Protein AF-A0A6I5VF10-F1 (afdb_monomer_lite)

Structure (mmCIF, N/CA/C/O backbone):
data_AF-A0A6I5VF10-F1
#
_entry.id   AF-A0A6I5VF10-F1
#
loop_
_atom_site.group_PDB
_atom_site.id
_atom_site.type_symbol
_atom_site.label_atom_id
_atom_site.label_alt_id
_atom_site.label_comp_id
_atom_site.label_asym_id
_atom_site.label_entity_id
_atom_site.label_seq_id
_atom_site.pdbx_PDB_ins_code
_atom_site.Cartn_x
_atom_site.Cartn_y
_atom_site.Cartn_z
_atom_site.occupancy
_atom_site.B_iso_or_equiv
_atom_site.auth_seq_id
_atom_site.auth_comp_id
_atom_site.auth_asym_id
_atom_site.auth_atom_id
_atom_site.pdbx_PDB_model_num
ATOM 1 N N . MET A 1 1 ? -80.446 11.442 -13.181 1.00 41.34 1 MET A N 1
ATOM 2 C CA . MET A 1 1 ? -80.114 10.576 -12.032 1.00 41.34 1 MET A CA 1
ATOM 3 C C . MET A 1 1 ? -78.837 9.845 -12.420 1.00 41.34 1 MET A C 1
ATOM 5 O O . MET A 1 1 ? -78.830 9.334 -13.531 1.00 41.34 1 MET A O 1
ATOM 9 N N . THR A 1 2 ? -77.809 9.935 -11.559 1.00 39.22 2 THR A N 1
ATOM 10 C CA . THR A 1 2 ? -76.379 9.524 -11.685 1.00 39.22 2 THR A CA 1
ATOM 11 C C . THR A 1 2 ? -75.561 10.260 -12.766 1.00 39.22 2 THR A C 1
ATOM 13 O O . THR A 1 2 ? -75.943 10.225 -13.929 1.00 39.22 2 THR A O 1
ATOM 16 N N . ASP A 1 3 ? -74.599 11.137 -12.426 1.00 37.75 3 ASP A N 1
ATOM 17 C CA . ASP A 1 3 ? -73.282 10.916 -11.753 1.00 37.75 3 ASP A CA 1
ATOM 18 C C . ASP A 1 3 ? -72.294 10.258 -12.750 1.00 37.75 3 ASP A C 1
ATOM 20 O O . ASP A 1 3 ? -72.686 9.328 -13.442 1.00 37.75 3 ASP A O 1
ATOM 24 N N . THR A 1 4 ? -71.090 10.769 -13.040 1.00 42.66 4 THR A N 1
ATOM 25 C CA . THR A 1 4 ? -69.955 10.951 -12.120 1.00 42.66 4 THR A CA 1
ATOM 26 C C . THR A 1 4 ? -68.884 11.864 -12.744 1.00 42.66 4 THR A C 1
ATOM 28 O O . THR A 1 4 ? -68.526 11.713 -13.913 1.00 42.66 4 THR A O 1
ATOM 31 N N . ALA A 1 5 ? -68.348 12.788 -11.942 1.00 46.50 5 ALA A N 1
ATOM 32 C CA . ALA A 1 5 ? -67.070 13.462 -12.165 1.00 46.50 5 ALA A CA 1
ATOM 33 C C . ALA A 1 5 ? -65.974 12.691 -11.409 1.00 46.50 5 ALA A C 1
ATOM 35 O O . ALA A 1 5 ? -66.115 12.465 -10.210 1.00 46.50 5 ALA A O 1
ATOM 36 N N . ASP A 1 6 ? -64.900 12.294 -12.095 1.00 44.03 6 ASP A N 1
ATOM 37 C CA . ASP A 1 6 ? -63.750 11.610 -11.493 1.00 44.03 6 ASP A CA 1
ATOM 38 C C . ASP A 1 6 ? -62.620 12.618 -11.247 1.00 44.03 6 ASP A C 1
ATOM 40 O O . ASP A 1 6 ? -61.928 13.070 -12.164 1.00 44.03 6 ASP A O 1
ATOM 44 N N . GLY A 1 7 ? -62.507 13.033 -9.987 1.00 37.69 7 GLY A N 1
ATOM 45 C CA . GLY A 1 7 ? -61.443 13.867 -9.459 1.00 37.69 7 GLY A CA 1
ATOM 46 C C . GLY A 1 7 ? -60.650 13.093 -8.412 1.00 37.69 7 GLY A C 1
ATOM 47 O O . GLY A 1 7 ? -61.192 12.717 -7.383 1.00 37.69 7 GLY A O 1
ATOM 48 N N . ALA A 1 8 ? -59.356 12.932 -8.693 1.00 44.50 8 ALA A N 1
ATOM 49 C CA . ALA A 1 8 ? -58.224 12.802 -7.775 1.00 44.50 8 ALA A CA 1
ATOM 50 C C . ALA A 1 8 ? -58.361 11.904 -6.527 1.00 44.50 8 ALA A C 1
ATOM 52 O O . ALA A 1 8 ? -59.006 12.272 -5.554 1.00 44.50 8 ALA A O 1
ATOM 53 N N . THR A 1 9 ? -57.519 10.864 -6.449 1.00 42.00 9 THR A N 1
ATOM 54 C CA . THR A 1 9 ? -56.594 10.633 -5.315 1.00 42.00 9 THR A CA 1
ATOM 55 C C . THR A 1 9 ? -55.525 9.616 -5.733 1.00 42.00 9 THR A C 1
ATOM 57 O O . THR A 1 9 ? -55.799 8.432 -5.907 1.00 42.00 9 THR A O 1
ATOM 60 N N . ARG A 1 10 ? -54.277 10.072 -5.898 1.00 43.06 10 ARG A N 1
ATOM 61 C CA . ARG A 1 10 ? -53.102 9.194 -6.019 1.00 43.06 10 ARG A CA 1
ATOM 62 C C . ARG A 1 10 ? -52.710 8.741 -4.606 1.00 43.06 10 ARG A C 1
ATOM 64 O O . ARG A 1 10 ? -52.588 9.607 -3.740 1.00 43.06 10 ARG A O 1
ATOM 71 N N . PRO A 1 11 ? -52.498 7.439 -4.347 1.00 45.16 11 PRO A N 1
ATOM 72 C CA . PRO A 1 11 ? -52.143 6.972 -3.014 1.00 45.16 11 PRO A CA 1
ATOM 73 C C . PRO A 1 11 ? -50.781 7.525 -2.581 1.00 45.16 11 PRO A C 1
ATOM 75 O O . PRO A 1 11 ? -49.848 7.651 -3.381 1.00 45.16 11 PRO A O 1
ATOM 78 N N . ALA A 1 12 ? -50.715 7.876 -1.298 1.00 51.38 12 ALA A N 1
ATOM 79 C CA . ALA A 1 12 ? -49.553 8.419 -0.617 1.00 51.38 12 ALA A CA 1
ATOM 80 C C . ALA A 1 12 ? -48.329 7.499 -0.756 1.00 51.38 12 ALA A C 1
ATOM 82 O O . ALA A 1 12 ? -48.411 6.285 -0.572 1.00 51.38 12 ALA A O 1
ATOM 83 N N . ARG A 1 13 ? -47.178 8.104 -1.064 1.00 49.59 13 ARG A N 1
ATOM 84 C CA . ARG A 1 13 ? -45.862 7.458 -1.009 1.00 49.59 13 ARG A CA 1
ATOM 85 C C . ARG A 1 13 ? -45.522 7.186 0.467 1.00 49.59 13 ARG A C 1
ATOM 87 O O . ARG A 1 13 ? -45.633 8.127 1.254 1.00 49.59 13 ARG A O 1
ATOM 94 N N . PRO A 1 14 ? -45.115 5.965 0.859 1.00 45.34 14 PRO A N 1
ATOM 95 C CA . PRO A 1 14 ? -44.674 5.722 2.221 1.00 45.34 14 PRO A CA 1
ATOM 96 C C . PRO A 1 14 ? -43.385 6.487 2.535 1.00 45.34 14 PRO A C 1
ATOM 98 O O . PRO A 1 14 ? -42.555 6.737 1.660 1.00 45.34 14 PRO A O 1
ATOM 101 N N . ALA A 1 15 ? -43.322 6.861 3.808 1.00 49.25 15 ALA A N 1
ATOM 102 C CA . ALA A 1 15 ? -42.344 7.656 4.526 1.00 49.25 15 ALA A CA 1
ATOM 103 C C . ALA A 1 15 ? -40.865 7.432 4.167 1.00 49.25 15 ALA A C 1
ATOM 105 O O . ALA A 1 15 ? -40.389 6.306 4.051 1.00 49.25 15 ALA A O 1
ATOM 106 N N . ASP A 1 16 ? -40.174 8.568 4.066 1.00 50.97 16 ASP A N 1
ATOM 107 C CA . ASP A 1 16 ? -38.881 8.873 4.686 1.00 50.97 16 ASP A CA 1
ATOM 108 C C . ASP A 1 16 ? -38.202 7.709 5.434 1.00 50.97 16 ASP A C 1
ATOM 110 O O . ASP A 1 16 ? -38.512 7.409 6.588 1.00 50.97 16 ASP A O 1
ATOM 114 N N . THR A 1 17 ? -37.247 7.062 4.770 1.00 46.91 17 THR A N 1
ATOM 115 C CA . THR A 1 17 ? -36.198 6.293 5.438 1.00 46.91 17 THR A CA 1
ATOM 116 C C . THR A 1 17 ? -34.996 7.215 5.590 1.00 46.91 17 THR A C 1
ATOM 118 O O . THR A 1 17 ? -34.208 7.364 4.651 1.00 46.91 17 THR A O 1
ATOM 121 N N . GLY A 1 18 ? -34.868 7.849 6.757 1.00 46.16 18 GLY A N 1
ATOM 122 C CA . GLY A 1 18 ? -33.642 8.547 7.138 1.00 46.16 18 GLY A CA 1
ATOM 123 C C . GLY A 1 18 ? -32.418 7.617 7.061 1.00 46.16 18 GLY A C 1
ATOM 124 O O . GLY A 1 18 ? -32.577 6.392 7.000 1.00 46.16 18 GLY A O 1
ATOM 125 N N . PRO A 1 19 ? -31.190 8.165 7.044 1.00 49.66 19 PRO A N 1
ATOM 126 C CA . PRO A 1 19 ? -29.985 7.356 6.951 1.00 49.66 19 PRO A CA 1
ATOM 127 C C . PRO A 1 19 ? -29.927 6.417 8.155 1.00 49.66 19 PRO A C 1
ATOM 129 O O . PRO A 1 19 ? -29.938 6.861 9.301 1.00 49.66 19 PRO A O 1
ATOM 132 N N . VAL A 1 20 ? -29.890 5.114 7.889 1.00 50.28 20 VAL A N 1
ATOM 133 C CA . VAL A 1 20 ? -29.493 4.125 8.888 1.00 50.28 20 VAL A CA 1
ATOM 134 C C . VAL A 1 20 ? -28.062 4.491 9.260 1.00 50.28 20 VAL A C 1
ATOM 136 O O . VAL A 1 20 ? -27.216 4.553 8.370 1.00 50.28 20 VAL A O 1
ATOM 139 N N . ASP A 1 21 ? -27.827 4.814 10.529 1.00 54.22 21 ASP A N 1
ATOM 140 C CA . ASP A 1 21 ? -26.527 5.239 11.049 1.00 54.22 21 ASP A CA 1
ATOM 141 C C . ASP A 1 21 ? -25.553 4.055 10.922 1.00 54.22 21 ASP A C 1
ATOM 143 O O . ASP A 1 21 ? -25.443 3.194 11.797 1.00 54.22 21 ASP A O 1
ATOM 147 N N . ALA A 1 22 ? -24.952 3.912 9.740 1.00 65.81 22 ALA A N 1
ATOM 148 C CA . ALA A 1 22 ? -23.914 2.934 9.492 1.00 65.81 22 ALA A CA 1
ATOM 149 C C . ALA A 1 22 ? -22.747 3.335 10.395 1.00 65.81 22 ALA A C 1
ATOM 151 O O . ALA A 1 22 ? -22.264 4.463 10.308 1.00 65.81 22 ALA A O 1
ATOM 152 N N . GLY A 1 23 ? -22.358 2.440 11.306 1.00 80.81 23 GLY A N 1
ATOM 153 C CA . GLY A 1 23 ? -21.258 2.681 12.236 1.00 80.81 23 GLY A CA 1
ATOM 154 C C . GLY A 1 23 ? -19.961 3.108 11.528 1.00 80.81 23 GLY A C 1
ATOM 155 O O . GLY A 1 23 ? -19.870 3.054 10.300 1.00 80.81 23 GLY A O 1
ATOM 156 N N . PRO A 1 24 ? -18.942 3.539 12.289 1.00 91.00 24 PRO A N 1
ATOM 157 C CA . PRO A 1 24 ? -17.711 4.048 11.698 1.00 91.00 24 PRO A CA 1
ATOM 158 C C . PRO A 1 24 ? -17.042 3.009 10.788 1.00 91.00 24 PRO A C 1
ATOM 160 O O . PRO A 1 24 ? -17.017 1.825 11.117 1.00 91.00 24 PRO A O 1
ATOM 163 N N . ILE A 1 25 ? -16.449 3.472 9.686 1.00 95.06 25 ILE A N 1
ATOM 164 C CA . ILE A 1 25 ? -15.607 2.682 8.786 1.00 95.06 25 ILE A CA 1
ATOM 165 C C . ILE A 1 25 ? -14.319 2.321 9.526 1.00 95.06 25 ILE A C 1
ATOM 167 O O . ILE A 1 25 ? -13.534 3.197 9.909 1.00 95.06 25 ILE A O 1
ATOM 171 N N . ILE A 1 26 ? -14.082 1.026 9.703 1.00 96.31 26 ILE A N 1
ATOM 172 C CA . ILE A 1 26 ? -12.927 0.500 10.426 1.00 96.31 26 ILE A CA 1
ATOM 173 C C . ILE A 1 26 ? -11.799 0.212 9.435 1.00 96.31 26 ILE A C 1
ATOM 175 O O . ILE A 1 26 ? -11.879 -0.697 8.602 1.00 96.31 26 ILE A O 1
ATOM 179 N N . VAL A 1 27 ? -10.720 0.981 9.560 1.00 97.25 27 VAL A N 1
ATOM 180 C CA . VAL A 1 27 ? -9.483 0.832 8.794 1.00 97.25 27 VAL A CA 1
ATOM 181 C C . VAL A 1 27 ? -8.426 0.190 9.685 1.00 97.25 27 VAL A C 1
ATOM 183 O O . VAL A 1 27 ? -7.916 0.803 10.619 1.00 97.25 27 VAL A O 1
ATOM 186 N N . VAL A 1 28 ? -8.064 -1.050 9.388 1.00 97.19 28 VAL A N 1
ATOM 187 C CA . VAL A 1 28 ? -7.001 -1.767 10.091 1.00 97.19 28 VAL A CA 1
ATOM 188 C C . VAL A 1 28 ? -5.671 -1.564 9.375 1.00 97.19 28 VAL A C 1
ATOM 190 O O . VAL A 1 28 ? -5.585 -1.679 8.155 1.00 97.19 28 VAL A O 1
ATOM 193 N N . THR A 1 29 ? -4.604 -1.299 10.120 1.00 95.19 29 THR A N 1
ATOM 194 C CA . THR A 1 29 ? -3.247 -1.178 9.585 1.00 95.19 29 THR A CA 1
ATOM 195 C C . THR A 1 29 ? -2.441 -2.415 9.959 1.00 95.19 29 THR A C 1
ATOM 197 O O . THR A 1 29 ? -2.075 -2.603 11.119 1.00 95.19 29 THR A O 1
ATOM 200 N N . ALA A 1 30 ? -2.125 -3.249 8.966 1.00 92.19 30 ALA A N 1
ATOM 201 C CA . ALA A 1 30 ? -1.095 -4.288 9.074 1.00 92.19 30 ALA A CA 1
ATOM 202 C C . ALA A 1 30 ? 0.324 -3.719 8.870 1.00 92.19 30 ALA A C 1
ATOM 204 O O . ALA A 1 30 ? 1.320 -4.436 8.937 1.00 92.19 30 ALA A O 1
ATOM 205 N N . ILE A 1 31 ? 0.404 -2.414 8.615 1.00 87.81 31 ILE A N 1
ATOM 206 C CA . ILE A 1 31 ? 1.616 -1.608 8.614 1.00 87.81 31 ILE A CA 1
ATOM 207 C C . ILE A 1 31 ? 1.811 -1.056 10.027 1.00 87.81 31 ILE A C 1
ATOM 209 O O . ILE A 1 31 ? 0.850 -0.590 10.642 1.00 87.81 31 ILE A O 1
ATOM 213 N N . ALA A 1 32 ? 3.043 -1.088 10.534 1.00 84.44 32 ALA A N 1
ATOM 214 C CA . ALA A 1 32 ? 3.377 -0.635 11.882 1.00 84.44 32 ALA A CA 1
ATOM 215 C C . ALA A 1 32 ? 3.374 0.903 11.990 1.00 84.44 32 ALA A C 1
ATOM 217 O O . ALA A 1 32 ? 4.420 1.534 12.128 1.00 84.44 32 ALA A O 1
ATOM 218 N N . LEU A 1 33 ? 2.193 1.516 11.916 1.00 89.19 33 LEU A N 1
ATOM 219 C CA . LEU A 1 33 ? 2.023 2.949 12.127 1.00 89.19 33 LEU A CA 1
ATOM 220 C C . LEU A 1 33 ? 2.022 3.283 13.622 1.00 89.19 33 LEU A C 1
ATOM 222 O O . LEU A 1 33 ? 1.334 2.654 14.433 1.00 89.19 33 LEU A O 1
ATOM 226 N N . SER A 1 34 ? 2.768 4.327 13.988 1.00 89.69 34 SER A N 1
ATOM 227 C CA . SER A 1 34 ? 2.742 4.858 15.351 1.00 89.69 34 SER A CA 1
ATOM 228 C C . SER A 1 34 ? 1.323 5.322 15.733 1.00 89.69 34 SER A C 1
ATOM 230 O O . SER A 1 34 ? 0.522 5.651 14.852 1.00 89.69 34 SER A O 1
ATOM 232 N N . PRO A 1 35 ? 0.971 5.381 17.032 1.00 90.81 35 PRO A N 1
ATOM 233 C CA . PRO A 1 35 ? -0.337 5.888 17.458 1.00 90.81 35 PRO A CA 1
ATOM 234 C C . PRO A 1 35 ? -0.639 7.293 16.918 1.00 90.81 35 PRO A C 1
ATOM 236 O O . PRO A 1 35 ? -1.759 7.566 16.498 1.00 90.81 35 PRO A O 1
ATOM 239 N N . LEU A 1 36 ? 0.381 8.155 16.862 1.00 92.06 36 LEU A N 1
ATOM 240 C CA . LEU A 1 36 ? 0.271 9.498 16.299 1.00 92.06 36 LEU A CA 1
ATOM 241 C C . LEU A 1 36 ? -0.021 9.451 14.792 1.00 92.06 36 LEU A C 1
ATOM 243 O O . LEU A 1 36 ? -0.939 10.124 14.335 1.00 92.06 36 LEU A O 1
ATOM 247 N N . ALA A 1 37 ? 0.700 8.619 14.034 1.00 92.56 37 ALA A N 1
ATOM 248 C CA . ALA A 1 37 ? 0.476 8.452 12.598 1.00 92.56 37 ALA A CA 1
ATOM 249 C C . ALA A 1 37 ? -0.931 7.916 12.287 1.00 92.56 37 ALA A C 1
ATOM 251 O O . ALA A 1 37 ? -1.578 8.384 11.354 1.00 92.56 37 ALA A O 1
ATOM 252 N N . ARG A 1 38 ? -1.436 6.972 13.096 1.00 93.94 38 ARG A N 1
ATOM 253 C CA . ARG A 1 38 ? -2.813 6.464 12.980 1.00 93.94 38 ARG A CA 1
ATOM 254 C C . ARG A 1 38 ? -3.852 7.548 13.257 1.00 93.94 38 ARG A C 1
ATOM 256 O O . ARG A 1 38 ? -4.819 7.638 12.510 1.00 93.94 38 ARG A O 1
ATOM 263 N N . GLY A 1 39 ? -3.636 8.378 14.281 1.00 94.06 39 GLY A N 1
ATOM 264 C CA . GLY A 1 39 ? -4.501 9.524 14.581 1.00 94.06 39 GLY A CA 1
ATOM 265 C C . GLY A 1 39 ? -4.558 10.515 13.420 1.00 94.06 39 GLY A C 1
ATOM 266 O O . GLY A 1 39 ? -5.637 10.827 12.930 1.00 94.06 39 GLY A O 1
ATOM 267 N N . VAL A 1 40 ? -3.395 10.908 12.891 1.00 94.94 40 VAL A N 1
ATOM 268 C CA . VAL A 1 40 ? -3.320 11.789 11.716 1.00 94.94 40 VAL A CA 1
ATOM 269 C C . VAL A 1 40 ? -3.995 11.154 10.501 1.00 94.94 40 VAL A C 1
ATOM 271 O O . VAL A 1 40 ? -4.727 11.836 9.790 1.00 94.94 40 VAL A O 1
ATOM 274 N N . LEU A 1 41 ? -3.793 9.858 10.251 1.00 94.62 41 LEU A N 1
ATOM 275 C CA . LEU A 1 41 ? -4.455 9.167 9.146 1.00 94.62 41 LEU A CA 1
ATOM 276 C C . LEU A 1 41 ? -5.982 9.173 9.310 1.00 94.62 41 LEU A C 1
ATOM 278 O O . LEU A 1 41 ? -6.683 9.471 8.346 1.00 94.62 41 LEU A O 1
ATOM 282 N N . ALA A 1 42 ? -6.497 8.902 10.511 1.00 94.94 42 ALA A N 1
ATOM 283 C CA . ALA A 1 42 ? -7.930 8.962 10.797 1.00 94.94 42 ALA A CA 1
ATOM 284 C C . ALA A 1 42 ? -8.496 10.369 10.541 1.00 94.94 42 ALA A C 1
ATOM 286 O O . ALA A 1 42 ? -9.494 10.509 9.835 1.00 94.94 42 ALA A O 1
ATOM 287 N N . ASP A 1 43 ? -7.807 11.411 11.013 1.00 95.94 43 ASP A N 1
ATOM 288 C CA . ASP A 1 43 ? -8.201 12.806 10.791 1.00 95.94 43 ASP A CA 1
ATOM 289 C C . ASP A 1 43 ? -8.234 13.163 9.297 1.00 95.94 43 ASP A C 1
ATOM 291 O O . ASP A 1 43 ? -9.119 13.886 8.838 1.00 95.94 43 ASP A O 1
ATOM 295 N N . ARG A 1 44 ? -7.280 12.643 8.513 1.00 95.88 44 ARG A N 1
ATOM 296 C CA . ARG A 1 44 ? -7.200 12.869 7.060 1.00 95.88 44 ARG A CA 1
ATOM 297 C C . ARG A 1 44 ? -8.255 12.101 6.271 1.00 95.88 44 ARG A C 1
ATOM 299 O O . ARG A 1 44 ? -8.706 12.611 5.249 1.00 95.88 44 ARG A O 1
ATOM 306 N N . LEU A 1 45 ? -8.644 10.911 6.725 1.00 95.44 45 LEU A N 1
ATOM 307 C CA . LEU A 1 45 ? -9.758 10.148 6.150 1.00 95.44 45 LEU A CA 1
ATOM 308 C C . LEU A 1 45 ? -11.110 10.819 6.431 1.00 95.44 45 LEU A C 1
ATOM 310 O O . LEU A 1 45 ? -12.056 10.661 5.660 1.00 95.44 45 LEU A O 1
ATOM 314 N N . GLY A 1 46 ? -11.179 11.619 7.494 1.00 94.06 46 GLY A N 1
ATOM 315 C CA . GLY A 1 46 ? -12.337 12.424 7.842 1.00 94.06 46 GLY A CA 1
ATOM 316 C C . GLY A 1 46 ? -13.308 11.712 8.787 1.00 94.06 46 GLY A C 1
ATOM 317 O O . GLY A 1 46 ? -13.100 10.557 9.173 1.00 94.06 46 GLY A O 1
ATOM 318 N N . PRO A 1 47 ? -14.385 12.409 9.188 1.00 92.00 47 PRO A N 1
ATOM 319 C CA . PRO A 1 47 ? -15.324 11.908 10.183 1.00 92.00 47 PRO A CA 1
ATOM 320 C C . PRO A 1 47 ? -15.942 10.574 9.753 1.00 92.00 47 PRO A C 1
ATOM 322 O O . PRO A 1 47 ? -16.195 10.340 8.573 1.00 92.00 47 PRO A O 1
ATOM 325 N N . GLY A 1 48 ? -16.186 9.704 10.733 1.00 91.50 48 GLY A N 1
ATOM 326 C CA . GLY A 1 48 ? -16.723 8.364 10.496 1.00 91.50 48 GLY A CA 1
ATOM 327 C C . GLY A 1 48 ? -15.669 7.302 10.180 1.00 91.50 48 GLY A C 1
ATOM 328 O O . GLY A 1 48 ? -16.058 6.172 9.925 1.00 91.50 48 GLY A O 1
ATOM 329 N N . HIS A 1 49 ? -14.369 7.612 10.231 1.00 95.00 49 HIS A N 1
ATOM 330 C CA . HIS A 1 49 ? -13.298 6.617 10.116 1.00 95.00 49 HIS A CA 1
ATOM 331 C C . HIS A 1 49 ? -12.614 6.369 11.457 1.00 95.00 49 HIS A C 1
ATOM 333 O O . HIS A 1 49 ? -12.363 7.293 12.230 1.00 95.00 49 HIS A O 1
ATOM 339 N N . VAL A 1 50 ? -12.259 5.112 11.707 1.00 94.88 50 VAL A N 1
ATOM 340 C CA . VAL A 1 50 ? -11.425 4.708 12.841 1.00 94.88 50 VAL A CA 1
ATOM 341 C C . VAL A 1 50 ? -10.247 3.909 12.304 1.00 94.88 50 VAL A C 1
ATOM 343 O O . VAL A 1 50 ? -10.437 2.952 11.557 1.00 94.88 50 VAL A O 1
ATOM 346 N N . VAL A 1 51 ? -9.029 4.297 12.689 1.00 95.69 51 VAL A N 1
ATOM 347 C CA . VAL A 1 51 ? -7.795 3.618 12.276 1.00 95.69 51 VAL A CA 1
ATOM 348 C C . VAL A 1 51 ? -7.228 2.818 13.447 1.00 95.69 51 VAL A C 1
ATOM 350 O O . VAL A 1 51 ? -6.875 3.383 14.483 1.00 95.69 51 VAL A O 1
ATOM 353 N N . VAL A 1 52 ? -7.109 1.501 13.283 1.00 94.75 52 VAL A N 1
ATOM 354 C CA . VAL A 1 52 ? -6.701 0.559 14.339 1.00 94.75 52 VAL A CA 1
ATOM 355 C C . VAL A 1 52 ? -5.491 -0.252 13.881 1.00 94.75 52 VAL A C 1
ATOM 357 O O . VAL A 1 52 ? -5.373 -0.598 12.712 1.00 94.75 52 VAL A O 1
ATOM 360 N N . ASP A 1 53 ? -4.572 -0.555 14.795 1.00 93.44 53 ASP A N 1
ATOM 361 C CA . ASP A 1 53 ? -3.468 -1.474 14.503 1.00 93.44 53 ASP A CA 1
ATOM 362 C C . ASP A 1 53 ? -4.005 -2.904 14.439 1.00 93.44 53 ASP A C 1
ATOM 364 O O . ASP A 1 53 ? -4.871 -3.273 15.228 1.00 93.44 53 ASP A O 1
ATOM 368 N N . ILE A 1 54 ? -3.485 -3.728 13.533 1.00 93.56 54 ILE A N 1
ATOM 369 C CA . ILE A 1 54 ? -3.930 -5.120 13.388 1.00 93.56 54 ILE A CA 1
ATOM 370 C C . ILE A 1 54 ? -3.832 -5.942 14.682 1.00 93.56 54 ILE A C 1
ATOM 372 O O . ILE A 1 54 ? -4.618 -6.862 14.875 1.00 93.56 54 ILE A O 1
ATOM 376 N N . ARG A 1 55 ? -2.902 -5.611 15.585 1.00 90.62 55 ARG A N 1
ATOM 377 C CA . ARG A 1 55 ? -2.734 -6.290 16.882 1.00 90.62 55 ARG A CA 1
ATOM 378 C C . ARG A 1 55 ? -3.859 -5.980 17.866 1.00 90.62 55 ARG A C 1
ATOM 380 O O . ARG A 1 55 ? -4.112 -6.781 18.758 1.00 90.62 55 ARG A O 1
ATOM 387 N N . ASP A 1 56 ? -4.507 -4.836 17.681 1.00 89.62 56 ASP A N 1
ATOM 388 C CA . ASP A 1 56 ? -5.620 -4.361 18.502 1.00 89.62 56 ASP A CA 1
ATOM 389 C C . ASP A 1 56 ? -6.974 -4.588 17.802 1.00 89.62 56 ASP A C 1
ATOM 391 O O . ASP A 1 56 ? -8.032 -4.325 18.376 1.00 89.62 56 ASP A O 1
ATOM 395 N N . ALA A 1 57 ? -6.954 -5.040 16.546 1.00 86.75 57 ALA A N 1
ATOM 396 C CA . ALA A 1 57 ? -8.143 -5.215 15.732 1.00 86.75 57 ALA A CA 1
ATOM 397 C C . ALA A 1 57 ? -8.877 -6.523 16.071 1.00 86.75 57 ALA A C 1
ATOM 399 O O . ALA A 1 57 ? -8.270 -7.586 16.206 1.00 86.75 57 ALA A O 1
ATOM 400 N N . GLY A 1 58 ? -10.209 -6.445 16.161 1.00 81.50 58 GLY A N 1
ATOM 401 C CA . GLY A 1 58 ? -11.083 -7.619 16.069 1.00 81.50 58 GLY A CA 1
ATOM 402 C C . GLY A 1 58 ? -11.214 -8.112 14.622 1.00 81.50 58 GLY A C 1
ATOM 403 O O . GLY A 1 58 ? -10.454 -7.708 13.752 1.00 81.50 58 GLY A O 1
ATOM 404 N N . ASP A 1 59 ? -12.213 -8.943 14.329 1.00 84.69 59 ASP A N 1
ATOM 405 C CA . ASP A 1 59 ? -12.493 -9.454 12.972 1.00 84.69 59 ASP A CA 1
ATOM 406 C C . ASP A 1 59 ? -13.348 -8.500 12.107 1.00 84.69 59 ASP A C 1
ATOM 408 O O . ASP A 1 59 ? -13.545 -8.716 10.906 1.00 84.69 59 ASP A O 1
ATOM 412 N N . ALA A 1 60 ? -13.851 -7.420 12.708 1.00 85.19 60 ALA A N 1
ATOM 413 C CA . ALA A 1 60 ? -14.645 -6.395 12.050 1.00 85.19 60 ALA A CA 1
ATOM 414 C C . ALA A 1 60 ? -13.741 -5.295 11.471 1.00 85.19 60 ALA A C 1
ATOM 416 O O . ALA A 1 60 ? -13.433 -4.316 12.144 1.00 85.19 60 ALA A O 1
ATOM 417 N N . ALA A 1 61 ? -13.327 -5.460 10.216 1.00 95.12 61 ALA A N 1
ATOM 418 C CA . ALA A 1 61 ? -12.674 -4.414 9.433 1.00 95.12 61 ALA A CA 1
ATOM 419 C C . ALA A 1 61 ? -13.399 -4.214 8.100 1.00 95.12 61 ALA A C 1
ATOM 421 O O . ALA A 1 61 ? -13.814 -5.186 7.462 1.00 95.12 61 ALA A O 1
ATOM 422 N N . ASP A 1 62 ? -13.488 -2.965 7.651 1.00 95.94 62 ASP A N 1
ATOM 423 C CA . ASP A 1 62 ? -13.971 -2.618 6.313 1.00 95.94 62 ASP A CA 1
ATOM 424 C C . ASP A 1 62 ? -12.807 -2.544 5.324 1.00 95.94 62 ASP A C 1
ATOM 426 O O . ASP A 1 62 ? -12.927 -2.946 4.163 1.00 95.94 62 ASP A O 1
ATOM 430 N N . ILE A 1 63 ? -11.653 -2.063 5.792 1.00 97.31 63 ILE A N 1
ATOM 431 C CA . ILE A 1 63 ? -10.422 -1.917 5.017 1.00 97.31 63 ILE A CA 1
ATOM 432 C C . ILE A 1 63 ? -9.249 -2.421 5.855 1.00 97.31 63 ILE A C 1
ATOM 434 O O . ILE A 1 63 ? -9.156 -2.117 7.040 1.00 97.31 63 ILE A O 1
ATOM 438 N N . VAL A 1 64 ? -8.323 -3.147 5.233 1.00 96.69 64 VAL A N 1
ATOM 439 C CA . VAL A 1 64 ? -7.021 -3.473 5.824 1.00 96.69 64 VAL A CA 1
ATOM 440 C C . VAL A 1 64 ? -5.931 -2.932 4.907 1.00 96.69 64 VAL A C 1
ATOM 442 O O . VAL A 1 64 ? -5.847 -3.337 3.747 1.00 96.69 64 VAL A O 1
ATOM 445 N N . LEU A 1 65 ? -5.102 -2.027 5.421 1.00 95.62 65 LEU A N 1
ATOM 446 C CA . LEU A 1 65 ? -3.902 -1.530 4.753 1.00 95.62 65 LEU A CA 1
ATOM 447 C C . LEU A 1 65 ? -2.740 -2.478 5.043 1.00 95.62 65 LEU A C 1
ATOM 449 O O . LEU A 1 65 ? -2.410 -2.722 6.205 1.00 95.62 65 LEU A O 1
ATOM 453 N N . ILE A 1 66 ? -2.131 -3.016 3.993 1.00 93.56 66 ILE A N 1
ATOM 454 C CA . ILE A 1 66 ? -1.150 -4.101 4.068 1.00 93.56 66 ILE A CA 1
ATOM 455 C C . ILE A 1 66 ? 0.118 -3.650 3.346 1.00 93.56 66 ILE A C 1
ATOM 457 O O . ILE A 1 66 ? 0.015 -3.111 2.242 1.00 93.56 66 ILE A O 1
ATOM 461 N N . PRO A 1 67 ? 1.313 -3.873 3.916 1.00 89.31 67 PRO A N 1
ATOM 462 C CA . PRO A 1 67 ? 2.537 -3.705 3.143 1.00 89.31 67 PRO A CA 1
ATOM 463 C C . PRO A 1 67 ? 2.605 -4.761 2.021 1.00 89.31 67 PRO A C 1
ATOM 465 O O . PRO A 1 67 ? 1.857 -5.744 2.047 1.00 89.31 67 PRO A O 1
ATOM 468 N N . PRO A 1 68 ? 3.518 -4.628 1.045 1.00 88.06 68 PRO A N 1
ATOM 469 C CA . PRO A 1 68 ? 3.844 -5.732 0.150 1.00 88.06 68 PRO A CA 1
ATOM 470 C C . PRO A 1 68 ? 4.143 -7.002 0.956 1.00 88.06 68 PRO A C 1
ATOM 472 O O . PRO A 1 68 ? 4.998 -7.010 1.842 1.00 88.06 68 PRO A O 1
ATOM 475 N N . ALA A 1 69 ? 3.393 -8.066 0.682 1.00 86.94 69 ALA A N 1
ATOM 476 C CA . ALA A 1 69 ? 3.387 -9.285 1.480 1.00 86.94 69 ALA A CA 1
ATOM 477 C C . ALA A 1 69 ? 3.300 -10.526 0.589 1.00 86.94 69 ALA A C 1
ATOM 479 O O . ALA A 1 69 ? 2.864 -10.461 -0.561 1.00 86.94 69 ALA A O 1
ATOM 480 N N . SER A 1 70 ? 3.699 -11.676 1.135 1.00 89.19 70 SER A N 1
ATOM 481 C CA . SER A 1 70 ? 3.604 -12.944 0.417 1.00 89.19 70 SER A CA 1
ATOM 482 C C . SER A 1 70 ? 2.143 -13.368 0.198 1.00 89.19 70 SER A C 1
ATOM 484 O O . SER A 1 70 ? 1.267 -13.017 1.000 1.00 89.19 70 SER A O 1
ATOM 486 N N . PRO A 1 71 ? 1.858 -14.191 -0.830 1.00 92.12 71 PRO A N 1
ATOM 487 C CA . PRO A 1 71 ? 0.523 -14.752 -1.035 1.00 92.12 71 PRO A CA 1
ATOM 488 C C . PRO A 1 71 ? -0.002 -15.517 0.187 1.00 92.12 71 PRO A C 1
ATOM 490 O O . PRO A 1 71 ? -1.195 -15.471 0.477 1.00 92.12 71 PRO A O 1
ATOM 493 N N . GLN A 1 72 ? 0.884 -16.187 0.934 1.00 93.12 72 GLN A N 1
ATOM 494 C CA . GLN A 1 72 ? 0.521 -16.913 2.151 1.00 93.12 72 GLN A CA 1
ATOM 495 C C . GLN A 1 72 ? 0.022 -15.960 3.242 1.00 93.12 72 GLN A C 1
ATOM 497 O O . GLN A 1 72 ? -1.022 -16.213 3.839 1.00 93.12 72 GLN A O 1
ATOM 502 N N . LEU A 1 73 ? 0.722 -14.842 3.474 1.00 89.00 73 LEU A N 1
ATOM 503 C CA . LEU A 1 73 ? 0.285 -13.839 4.447 1.00 89.00 73 LEU A CA 1
ATOM 504 C C . LEU A 1 73 ? -1.027 -13.180 4.010 1.00 89.00 73 LEU A C 1
ATOM 506 O O . LEU A 1 73 ? -1.922 -13.000 4.832 1.00 89.00 73 LEU A O 1
ATOM 510 N N . LEU A 1 74 ? -1.181 -12.882 2.717 1.00 93.19 74 LEU A N 1
ATOM 511 C CA . LEU A 1 74 ? -2.428 -12.336 2.183 1.00 93.19 74 LEU A CA 1
ATOM 512 C C . LEU A 1 74 ? -3.606 -13.304 2.377 1.00 93.19 74 LEU A C 1
ATOM 514 O O . LEU A 1 74 ? -4.700 -12.871 2.735 1.00 93.19 74 LEU A O 1
ATOM 518 N N . GLY A 1 75 ? -3.379 -14.609 2.201 1.00 94.75 75 GLY A N 1
ATOM 519 C CA . GLY A 1 75 ? -4.358 -15.656 2.499 1.00 94.75 75 GLY A CA 1
ATOM 520 C C . GLY A 1 75 ? -4.773 -15.671 3.972 1.00 94.75 75 GLY A C 1
ATOM 521 O O . GLY A 1 75 ? -5.966 -15.685 4.272 1.00 94.75 75 GLY A O 1
ATOM 522 N N . SER A 1 76 ? -3.810 -15.580 4.894 1.00 94.00 76 SER A N 1
ATOM 523 C CA . SER A 1 76 ? -4.084 -15.485 6.335 1.00 94.00 76 SER A CA 1
ATOM 524 C C . SER A 1 76 ? -4.873 -14.223 6.698 1.00 94.00 76 SER A C 1
ATOM 526 O O . SER A 1 76 ? -5.839 -14.297 7.454 1.00 94.00 76 SER A O 1
ATOM 528 N N . LEU A 1 77 ? -4.518 -13.070 6.122 1.00 93.19 77 LEU A N 1
ATOM 529 C CA . LEU A 1 77 ? -5.241 -11.810 6.331 1.00 93.19 77 LEU A CA 1
ATOM 530 C C . LEU A 1 77 ? -6.658 -11.863 5.753 1.00 93.19 77 LEU A C 1
ATOM 532 O O . LEU A 1 77 ? -7.591 -11.363 6.373 1.00 93.19 77 LEU A O 1
ATOM 536 N N . ARG A 1 78 ? -6.850 -12.514 4.602 1.00 95.62 78 ARG A N 1
ATOM 537 C CA . ARG A 1 78 ? -8.178 -12.752 4.024 1.00 95.62 78 ARG A CA 1
ATOM 538 C C . ARG A 1 78 ? -9.040 -13.639 4.920 1.00 95.62 78 ARG A C 1
ATOM 540 O O . ARG A 1 78 ? -10.234 -13.384 5.027 1.00 95.62 78 ARG A O 1
ATOM 547 N N . ALA A 1 79 ? -8.458 -14.655 5.555 1.00 94.94 79 ALA A N 1
ATOM 548 C CA . ALA A 1 79 ? -9.173 -15.506 6.503 1.00 94.94 79 ALA A CA 1
ATOM 549 C C . ALA A 1 79 ? -9.549 -14.751 7.790 1.00 94.94 79 ALA A C 1
ATOM 551 O O . ALA A 1 79 ? -10.652 -14.931 8.295 1.00 94.94 79 ALA A O 1
ATOM 552 N N . MET A 1 80 ? -8.657 -13.885 8.285 1.00 93.88 80 MET A N 1
ATOM 553 C CA . MET A 1 80 ? -8.893 -13.038 9.461 1.00 93.88 80 MET A CA 1
ATOM 554 C C . MET A 1 80 ? -9.951 -11.956 9.200 1.00 93.88 80 MET A C 1
ATOM 556 O O . MET A 1 80 ? -10.790 -11.695 10.054 1.00 93.88 80 MET A O 1
ATOM 560 N N . PHE A 1 81 ? -9.945 -11.370 8.000 1.00 95.88 81 PHE A N 1
ATOM 561 C CA . PHE A 1 81 ? -10.841 -10.290 7.593 1.00 95.88 81 PHE A CA 1
ATOM 562 C C . PHE A 1 81 ? -11.621 -10.670 6.321 1.00 95.88 81 PHE A C 1
ATOM 564 O O . PHE A 1 81 ? -11.367 -10.139 5.229 1.00 95.88 81 PHE A O 1
ATOM 571 N N . PRO A 1 82 ? -12.599 -11.590 6.421 1.00 94.62 82 PRO A N 1
ATOM 572 C CA . PRO A 1 82 ? -13.268 -12.162 5.252 1.00 94.62 82 PRO A CA 1
ATOM 573 C C . PRO A 1 82 ? -14.087 -11.138 4.462 1.00 94.62 82 PRO A C 1
ATOM 575 O O . PRO A 1 82 ? -14.244 -11.286 3.252 1.00 94.62 82 PRO A O 1
ATOM 578 N N . ARG A 1 83 ? -14.583 -10.086 5.126 1.00 93.69 83 ARG A N 1
ATOM 579 C CA . ARG A 1 83 ? -15.412 -9.039 4.506 1.00 93.69 83 ARG A CA 1
ATOM 580 C C . ARG A 1 83 ? -14.645 -7.764 4.146 1.00 93.69 83 ARG A C 1
ATOM 582 O O . ARG A 1 83 ? -15.178 -6.945 3.405 1.00 93.69 83 ARG A O 1
ATOM 589 N N . ALA A 1 84 ? -13.413 -7.602 4.629 1.00 96.62 84 ALA A N 1
ATOM 590 C CA . ALA A 1 84 ? -12.664 -6.366 4.433 1.00 96.62 84 ALA A CA 1
ATOM 591 C C . ALA A 1 84 ? -12.103 -6.238 3.013 1.00 96.62 84 ALA A C 1
ATOM 593 O O . ALA A 1 84 ? -11.753 -7.218 2.349 1.00 96.62 84 ALA A O 1
ATOM 594 N N . ARG A 1 85 ? -11.898 -5.009 2.556 1.00 97.06 85 ARG A N 1
ATOM 595 C CA . ARG A 1 85 ? -11.068 -4.727 1.384 1.00 97.06 85 ARG A CA 1
ATOM 596 C C . ARG A 1 85 ? -9.601 -4.745 1.811 1.00 97.06 85 ARG A C 1
ATOM 598 O O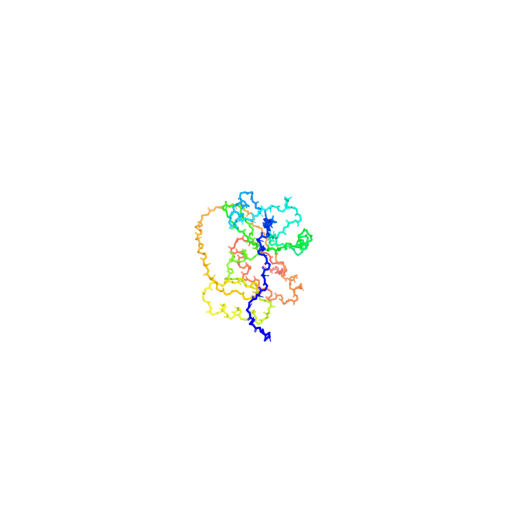 . ARG A 1 85 ? -9.183 -3.940 2.632 1.00 97.06 85 ARG A O 1
ATOM 605 N N . LEU A 1 86 ? -8.825 -5.670 1.252 1.00 96.00 86 LEU A N 1
ATOM 606 C CA . LEU A 1 86 ? -7.378 -5.748 1.467 1.00 96.00 86 LEU A CA 1
ATOM 607 C C . LEU A 1 86 ? -6.709 -4.812 0.454 1.00 96.00 86 LEU A C 1
ATOM 609 O O . LEU A 1 86 ? -6.840 -5.040 -0.750 1.00 96.00 86 LEU A O 1
ATOM 613 N N . LEU A 1 87 ? -6.033 -3.766 0.922 1.00 95.19 87 LEU A N 1
ATOM 614 C CA . LEU A 1 87 ? -5.320 -2.807 0.080 1.00 95.19 87 LEU A CA 1
ATOM 615 C C . LEU A 1 87 ? -3.821 -2.935 0.334 1.00 95.19 87 LEU A C 1
ATOM 617 O O . LEU A 1 87 ? -3.355 -2.701 1.448 1.00 95.19 87 LEU A O 1
ATOM 621 N N . ILE A 1 88 ? -3.074 -3.303 -0.704 1.00 91.44 88 ILE A N 1
ATOM 622 C CA . ILE A 1 88 ? -1.612 -3.315 -0.653 1.00 91.44 88 ILE A CA 1
ATOM 623 C C . ILE A 1 88 ? -1.134 -1.890 -0.910 1.00 91.44 88 ILE A C 1
ATOM 625 O O . ILE A 1 88 ? -1.517 -1.286 -1.911 1.00 91.44 88 ILE A O 1
ATOM 629 N N . THR A 1 89 ? -0.315 -1.356 -0.012 1.00 89.69 89 THR A N 1
ATOM 630 C CA . THR A 1 89 ? 0.226 -0.005 -0.132 1.00 89.69 89 THR A CA 1
ATOM 631 C C . THR A 1 89 ? 1.702 0.020 0.221 1.00 89.69 89 THR A C 1
ATOM 633 O O . THR A 1 89 ? 2.148 -0.608 1.181 1.00 89.69 89 THR A O 1
ATOM 636 N N . GLU A 1 90 ? 2.447 0.794 -0.556 1.00 88.81 90 GLU A N 1
ATOM 637 C CA . GLU A 1 90 ? 3.777 1.266 -0.195 1.00 88.81 90 GLU A CA 1
ATOM 638 C C . GLU A 1 90 ? 3.614 2.686 0.352 1.00 88.81 90 GLU A C 1
ATOM 640 O O . GLU A 1 90 ? 2.821 3.468 -0.176 1.00 88.81 90 GLU A O 1
ATOM 645 N N . PHE A 1 91 ? 4.281 3.004 1.456 1.00 83.94 91 PHE A N 1
ATOM 646 C CA . PHE A 1 91 ? 4.108 4.289 2.130 1.00 83.94 91 PHE A CA 1
ATOM 647 C C . PHE A 1 91 ? 5.393 4.696 2.842 1.00 83.94 91 PHE A C 1
ATOM 649 O O . PHE A 1 91 ? 5.897 3.954 3.684 1.00 83.94 91 PHE A O 1
ATOM 656 N N . THR A 1 92 ? 5.882 5.894 2.541 1.00 84.06 92 THR A N 1
ATOM 657 C CA . THR A 1 92 ? 7.020 6.497 3.234 1.00 84.06 92 THR A CA 1
ATOM 658 C C . THR A 1 92 ? 6.636 7.898 3.675 1.00 84.06 92 THR A C 1
ATOM 660 O O . THR A 1 92 ? 6.153 8.691 2.869 1.00 84.06 92 THR A O 1
ATOM 663 N N . ASP A 1 93 ? 6.855 8.190 4.949 1.00 85.81 93 ASP A N 1
ATOM 664 C CA . ASP A 1 93 ? 6.688 9.508 5.540 1.00 85.81 93 ASP A CA 1
ATOM 665 C C . ASP A 1 93 ? 7.641 9.650 6.731 1.00 85.81 93 ASP A C 1
ATOM 667 O O . ASP A 1 93 ? 7.399 9.129 7.828 1.00 85.81 93 ASP A O 1
ATOM 671 N N . ASP A 1 94 ? 8.739 10.369 6.504 1.00 84.38 94 ASP A N 1
ATOM 672 C CA . ASP A 1 94 ? 9.771 10.607 7.511 1.00 84.38 94 ASP A CA 1
ATOM 673 C C . ASP A 1 94 ? 9.229 11.377 8.723 1.00 84.38 94 ASP A C 1
ATOM 675 O O . ASP A 1 94 ? 9.684 11.148 9.846 1.00 84.38 94 ASP A O 1
ATOM 679 N N . ALA A 1 95 ? 8.220 12.240 8.540 1.00 85.69 95 ALA A N 1
ATOM 680 C CA . ALA A 1 95 ? 7.634 13.018 9.633 1.00 85.69 95 ALA A CA 1
ATOM 681 C C . ALA A 1 95 ? 6.921 12.123 10.656 1.00 85.69 95 ALA A C 1
ATOM 683 O O . ALA A 1 95 ? 6.814 12.480 11.831 1.00 85.69 95 ALA A O 1
ATOM 684 N N . PHE A 1 96 ? 6.476 10.941 10.225 1.00 83.19 96 PHE A N 1
ATOM 685 C CA . PHE A 1 96 ? 5.834 9.943 11.074 1.00 83.19 96 PHE A CA 1
ATOM 686 C C . PHE A 1 96 ? 6.678 8.679 11.280 1.00 83.19 96 PHE A C 1
ATOM 688 O O . PHE A 1 96 ? 6.186 7.714 11.874 1.00 83.19 96 PHE A O 1
ATOM 695 N N . GLY A 1 97 ? 7.939 8.685 10.829 1.00 78.56 97 GLY A N 1
ATOM 696 C CA . GLY A 1 97 ? 8.850 7.541 10.916 1.00 78.56 97 GLY A CA 1
ATOM 697 C C . GLY A 1 97 ? 8.360 6.319 10.137 1.00 78.56 97 GLY A C 1
ATOM 698 O O . GLY A 1 97 ? 8.646 5.186 10.523 1.00 78.56 97 GLY A O 1
ATOM 699 N N . ALA A 1 98 ? 7.577 6.532 9.082 1.00 82.56 98 ALA A N 1
ATOM 700 C CA . ALA A 1 98 ? 7.050 5.474 8.242 1.00 82.56 98 ALA A CA 1
ATOM 701 C C . ALA A 1 98 ? 7.993 5.237 7.061 1.00 82.56 98 ALA A C 1
ATOM 703 O O . ALA A 1 98 ? 8.220 6.132 6.257 1.00 82.56 98 ALA A O 1
ATOM 704 N N . ALA A 1 99 ? 8.525 4.023 6.940 1.00 83.94 99 ALA A N 1
ATOM 705 C CA . ALA A 1 99 ? 9.442 3.647 5.867 1.00 83.94 99 ALA A CA 1
ATOM 706 C C . ALA A 1 99 ? 9.041 2.287 5.281 1.00 83.94 99 ALA A C 1
ATOM 708 O O . ALA A 1 99 ? 9.747 1.291 5.413 1.00 83.94 99 ALA A O 1
ATOM 709 N N . PHE A 1 100 ? 7.867 2.238 4.655 1.00 82.94 100 PHE A N 1
ATOM 710 C CA . PHE A 1 100 ? 7.275 1.034 4.066 1.00 82.94 100 PHE A CA 1
ATOM 711 C C . PHE A 1 100 ? 7.363 1.075 2.539 1.00 82.94 100 PHE A C 1
ATOM 713 O O . PHE A 1 100 ? 6.390 0.806 1.834 1.00 82.94 100 PHE A O 1
ATOM 720 N N . ALA A 1 101 ? 8.543 1.441 2.034 1.00 83.25 101 ALA A N 1
ATOM 721 C CA . ALA A 1 101 ? 8.862 1.354 0.617 1.00 83.25 101 ALA A CA 1
ATOM 722 C C . ALA A 1 101 ? 8.943 -0.118 0.196 1.00 83.25 101 ALA A C 1
ATOM 724 O O . ALA A 1 101 ? 9.659 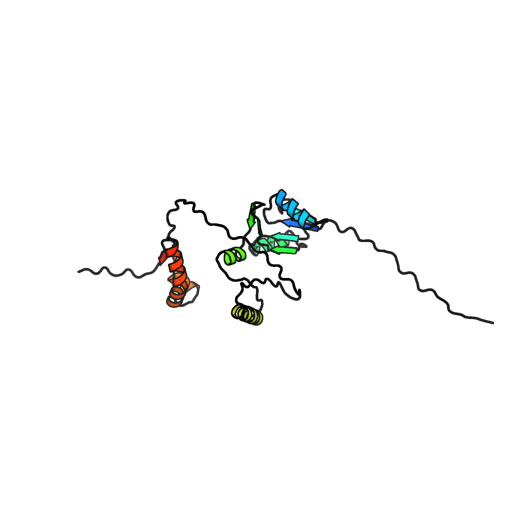-0.914 0.811 1.00 83.25 101 ALA A O 1
ATOM 725 N N . GLY A 1 102 ? 8.220 -0.476 -0.858 1.00 84.56 102 GLY A N 1
ATOM 726 C CA . GLY A 1 102 ? 8.267 -1.811 -1.429 1.00 84.56 102 GLY A CA 1
ATOM 727 C C . GLY A 1 102 ? 9.148 -1.887 -2.671 1.00 84.56 102 GLY A C 1
ATOM 728 O O . GLY A 1 102 ? 9.867 -0.939 -3.000 1.00 84.56 102 GLY A O 1
ATOM 729 N N . PRO A 1 103 ? 9.113 -3.030 -3.372 1.00 85.31 103 PRO A N 1
ATOM 730 C CA . PRO A 1 103 ? 9.912 -3.248 -4.572 1.00 85.31 103 PRO A CA 1
ATOM 731 C C . PRO A 1 103 ? 9.649 -2.212 -5.669 1.00 85.31 103 PRO A C 1
ATOM 733 O O . PRO A 1 103 ? 10.568 -1.878 -6.418 1.00 85.31 103 PRO A O 1
ATOM 736 N N . VAL A 1 104 ? 8.424 -1.676 -5.761 1.00 88.00 104 VAL A N 1
ATOM 737 C CA . VAL A 1 104 ? 8.090 -0.670 -6.775 1.00 88.00 104 VAL A CA 1
ATOM 738 C C . VAL A 1 104 ? 8.782 0.646 -6.439 1.00 88.00 104 VAL A C 1
ATOM 740 O O . VAL A 1 104 ? 9.557 1.142 -7.254 1.00 88.00 104 VAL A O 1
ATOM 743 N N . ALA A 1 105 ? 8.602 1.171 -5.224 1.00 86.06 105 ALA A N 1
ATOM 744 C CA . ALA A 1 105 ? 9.283 2.383 -4.779 1.00 86.06 105 ALA A CA 1
ATOM 745 C C . ALA A 1 105 ? 10.810 2.244 -4.837 1.00 86.06 105 ALA A C 1
ATOM 747 O O . ALA A 1 105 ? 11.488 3.178 -5.251 1.00 86.06 105 ALA A O 1
ATOM 748 N N . GLN A 1 106 ? 11.366 1.080 -4.484 1.00 85.75 106 GLN A N 1
ATOM 749 C CA . GLN A 1 106 ? 12.805 0.823 -4.607 1.00 85.75 106 GLN A CA 1
ATOM 750 C C . GLN A 1 106 ? 13.283 0.886 -6.060 1.00 85.75 106 GLN A C 1
ATOM 752 O O . GLN A 1 106 ? 14.327 1.479 -6.326 1.00 85.75 106 GLN A O 1
ATOM 757 N N . SER A 1 107 ? 12.520 0.327 -7.001 1.00 85.50 107 SER A N 1
ATOM 758 C CA . SER A 1 107 ? 12.868 0.359 -8.428 1.00 85.50 107 SER A CA 1
ATOM 759 C C . SER A 1 107 ? 12.860 1.790 -8.966 1.00 85.50 107 SER A C 1
ATOM 761 O O . SER A 1 107 ? 13.809 2.207 -9.625 1.00 85.50 107 SER A O 1
ATOM 763 N N . ILE A 1 108 ? 11.836 2.572 -8.609 1.00 86.56 108 ILE A N 1
ATOM 764 C CA . ILE A 1 108 ? 11.741 3.993 -8.968 1.00 86.56 108 ILE A CA 1
ATOM 765 C C . ILE A 1 108 ? 12.903 4.791 -8.361 1.00 86.56 108 ILE A C 1
ATOM 767 O O . ILE A 1 108 ? 13.592 5.517 -9.073 1.00 86.56 108 ILE A O 1
ATOM 771 N N . ASN A 1 109 ? 13.202 4.598 -7.074 1.00 84.06 109 ASN A N 1
ATOM 772 C CA . ASN A 1 109 ? 14.327 5.261 -6.402 1.00 84.06 109 ASN A CA 1
ATOM 773 C C . ASN A 1 109 ? 15.698 4.8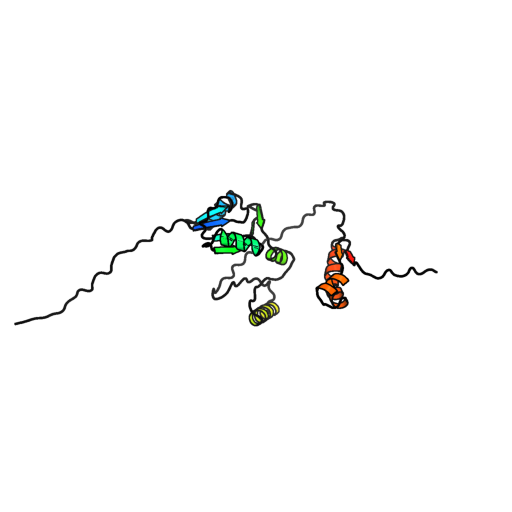53 -6.969 1.00 84.06 109 ASN A C 1
ATOM 775 O O . ASN A 1 109 ? 16.668 5.590 -6.812 1.00 84.06 109 ASN A O 1
ATOM 779 N N . SER A 1 110 ? 15.779 3.696 -7.632 1.00 86.56 110 SER A N 1
ATOM 780 C CA . SER A 1 110 ? 16.989 3.212 -8.308 1.00 86.56 110 SER A CA 1
ATOM 781 C C . SER A 1 110 ? 17.132 3.739 -9.741 1.00 86.56 110 SER A C 1
ATOM 783 O O . SER A 1 110 ? 18.087 3.377 -10.424 1.00 86.56 110 SER A O 1
ATOM 785 N N . GLY A 1 111 ? 16.211 4.595 -10.197 1.00 84.56 111 GLY A N 1
ATOM 786 C CA . GLY A 1 111 ? 16.268 5.240 -11.508 1.00 84.56 111 GLY A CA 1
ATOM 787 C C . GLY A 1 111 ? 15.391 4.603 -12.583 1.00 84.56 111 GLY A C 1
ATOM 788 O O . GLY A 1 111 ? 15.591 4.900 -13.755 1.00 84.56 111 GLY A O 1
ATOM 789 N N . ALA A 1 112 ? 14.433 3.739 -12.229 1.00 86.75 112 ALA A N 1
ATOM 790 C CA . ALA A 1 112 ? 13.416 3.329 -13.192 1.00 86.75 112 ALA A CA 1
ATOM 791 C C . ALA A 1 112 ? 12.550 4.536 -13.596 1.00 86.75 112 ALA A C 1
ATOM 793 O O . ALA A 1 112 ? 12.003 5.227 -12.737 1.00 86.75 112 ALA A O 1
ATOM 794 N N . ASP A 1 113 ? 12.376 4.745 -14.903 1.00 84.00 113 ASP A N 1
ATOM 795 C CA . ASP A 1 113 ? 11.575 5.853 -15.445 1.00 84.00 113 ASP A CA 1
ATOM 796 C C . ASP A 1 113 ? 10.064 5.685 -15.213 1.00 84.00 113 ASP A C 1
ATOM 798 O O . ASP A 1 113 ? 9.297 6.624 -15.435 1.00 84.00 113 ASP A O 1
ATOM 802 N N . GLY A 1 114 ? 9.624 4.492 -14.789 1.00 83.44 114 GLY A N 1
ATOM 803 C CA . GLY A 1 114 ? 8.213 4.204 -14.598 1.00 83.44 114 GLY A CA 1
ATOM 804 C C . GLY A 1 114 ? 7.847 2.805 -14.116 1.00 83.44 114 GLY A C 1
ATOM 805 O O . GLY A 1 114 ? 8.653 1.877 -14.126 1.00 83.44 114 GLY A O 1
ATOM 806 N N . TYR A 1 115 ? 6.578 2.658 -13.728 1.00 85.19 115 TYR A N 1
ATOM 807 C CA . TYR A 1 115 ? 5.927 1.387 -13.404 1.00 85.19 115 TYR A CA 1
ATOM 808 C C . TYR A 1 115 ? 4.515 1.364 -13.989 1.00 85.19 115 TYR A C 1
ATOM 810 O O . TYR A 1 115 ? 3.789 2.356 -13.908 1.00 85.19 115 TYR A O 1
ATOM 818 N N . PHE A 1 116 ? 4.118 0.222 -14.548 1.00 86.19 116 PHE A N 1
ATOM 819 C CA . PHE A 1 116 ? 2.759 -0.015 -15.020 1.00 86.19 116 PHE A CA 1
ATOM 820 C C . PHE A 1 116 ? 2.406 -1.499 -14.945 1.00 86.19 116 PHE A C 1
ATOM 822 O O . PHE A 1 116 ? 3.277 -2.370 -14.926 1.00 86.19 116 PHE A O 1
ATOM 829 N N . VAL A 1 117 ? 1.106 -1.784 -14.926 1.00 86.31 117 VAL A N 1
ATOM 830 C CA . VAL A 1 117 ? 0.563 -3.144 -14.948 1.00 86.31 117 VAL A CA 1
ATOM 831 C C . VAL A 1 117 ? -0.188 -3.334 -16.256 1.00 86.31 117 VAL A C 1
ATOM 833 O O . VAL A 1 117 ? -1.088 -2.560 -16.564 1.00 86.31 117 VAL A O 1
ATOM 836 N N . ALA A 1 118 ? 0.174 -4.369 -17.010 1.00 88.62 118 ALA A N 1
ATOM 837 C CA . ALA A 1 118 ? -0.506 -4.751 -18.240 1.00 88.62 118 ALA A CA 1
ATOM 838 C C . ALA A 1 118 ? -1.007 -6.204 -18.121 1.00 88.62 118 ALA A C 1
ATOM 840 O O . ALA A 1 118 ? -0.190 -7.125 -18.077 1.00 88.62 118 ALA A O 1
ATOM 841 N N . PRO A 1 119 ? -2.327 -6.440 -18.045 1.00 86.31 119 PRO A N 1
ATOM 842 C CA . PRO A 1 119 ? -2.904 -7.781 -17.964 1.00 86.31 119 PRO A CA 1
ATOM 843 C C . PRO A 1 119 ? -2.853 -8.540 -19.298 1.00 86.31 119 PRO A C 1
ATOM 845 O O . PRO A 1 119 ? -3.000 -9.761 -19.307 1.00 86.31 119 PRO A O 1
ATOM 848 N N . THR A 1 120 ? -2.667 -7.840 -20.422 1.00 92.31 120 THR A N 1
ATOM 849 C CA . THR A 1 120 ? -2.622 -8.425 -21.767 1.00 92.31 120 THR A CA 1
ATOM 850 C C . THR A 1 120 ? -1.416 -7.926 -22.559 1.00 92.31 120 THR A C 1
ATOM 852 O O . THR A 1 120 ? -0.853 -6.867 -22.274 1.00 92.31 120 THR A O 1
ATOM 855 N N . ILE A 1 121 ? -1.020 -8.691 -23.582 1.00 93.19 121 ILE A N 1
ATOM 856 C CA . ILE A 1 121 ? 0.088 -8.314 -24.470 1.00 93.19 121 ILE A CA 1
ATOM 857 C C . ILE A 1 121 ? -0.226 -7.048 -25.278 1.00 93.19 121 ILE A C 1
ATOM 859 O O . ILE A 1 121 ? 0.667 -6.239 -25.513 1.00 93.19 121 ILE A O 1
ATOM 863 N N . ASP A 1 122 ? -1.493 -6.842 -25.642 1.00 93.00 122 ASP A N 1
ATOM 864 C CA . ASP A 1 122 ? -1.934 -5.659 -26.383 1.00 93.00 122 ASP A CA 1
ATOM 865 C C . ASP A 1 122 ? -1.846 -4.398 -25.515 1.00 93.00 122 ASP A C 1
ATOM 867 O O . ASP A 1 122 ? -1.391 -3.343 -25.970 1.00 93.00 122 ASP A O 1
ATOM 871 N N . GLU A 1 123 ? -2.214 -4.508 -24.236 1.00 87.75 123 GLU A N 1
ATOM 872 C CA . GLU A 1 123 ? -2.056 -3.426 -23.260 1.00 87.75 123 GLU A CA 1
ATOM 873 C C . GLU A 1 123 ? -0.580 -3.132 -22.981 1.00 87.75 123 GLU A C 1
ATOM 875 O O . GLU A 1 123 ? -0.196 -1.963 -22.916 1.00 87.75 123 GLU A O 1
ATOM 880 N N . LEU A 1 124 ? 0.266 -4.167 -22.906 1.00 89.81 124 LEU A N 1
ATOM 881 C CA . LEU A 1 124 ? 1.714 -4.008 -22.770 1.00 89.81 124 LEU A CA 1
ATOM 882 C C . LEU A 1 124 ? 2.300 -3.272 -23.981 1.00 89.81 124 LEU A C 1
ATOM 884 O O . LEU A 1 124 ? 2.985 -2.266 -23.813 1.00 89.81 124 LEU A O 1
ATOM 888 N N . ALA A 1 125 ? 1.975 -3.712 -25.198 1.00 91.38 125 ALA A N 1
ATOM 889 C CA . ALA A 1 125 ? 2.436 -3.075 -26.429 1.00 91.38 125 ALA A CA 1
ATOM 890 C C . ALA A 1 125 ? 1.998 -1.606 -26.506 1.00 91.38 125 ALA A C 1
ATOM 892 O O . ALA A 1 125 ? 2.790 -0.740 -26.880 1.00 91.38 125 ALA A O 1
ATOM 893 N N . SER A 1 126 ? 0.757 -1.316 -26.111 1.00 87.31 126 SER A N 1
ATOM 894 C CA . SER A 1 126 ? 0.214 0.044 -26.082 1.00 87.31 126 SER A CA 1
ATOM 895 C C . SER A 1 126 ? 0.924 0.927 -25.051 1.00 87.31 126 SER A C 1
ATOM 897 O O . SER A 1 126 ? 1.252 2.077 -25.343 1.00 87.31 126 SER A O 1
ATOM 899 N N . ALA A 1 127 ? 1.196 0.409 -23.850 1.00 86.06 127 ALA A N 1
ATOM 900 C CA . ALA A 1 127 ? 1.941 1.129 -22.818 1.00 86.06 127 ALA A CA 1
ATOM 901 C C . ALA A 1 127 ? 3.384 1.421 -23.257 1.00 86.06 127 ALA A C 1
ATOM 903 O O . ALA A 1 127 ? 3.838 2.558 -23.151 1.00 86.06 127 ALA A O 1
ATOM 904 N N . THR A 1 128 ? 4.076 0.435 -23.831 1.00 87.38 128 THR A N 1
ATOM 905 C CA . THR A 1 128 ? 5.450 0.600 -24.322 1.00 87.38 128 THR A CA 1
ATOM 906 C C . THR A 1 128 ? 5.539 1.582 -25.490 1.00 87.38 128 THR A C 1
ATOM 908 O O . THR A 1 128 ? 6.462 2.390 -25.535 1.00 87.38 128 THR A O 1
ATOM 911 N N . GLN A 1 129 ? 4.578 1.564 -26.421 1.00 88.81 129 GLN A N 1
ATOM 912 C CA . GLN A 1 129 ? 4.540 2.534 -27.522 1.00 88.81 129 GLN A CA 1
ATOM 913 C C . GLN A 1 129 ? 4.390 3.971 -27.016 1.00 88.81 129 GLN A C 1
ATOM 915 O O . GLN A 1 129 ? 5.112 4.846 -27.487 1.00 88.81 129 GLN A O 1
ATOM 920 N N . ARG A 1 130 ? 3.502 4.210 -26.038 1.00 83.19 130 ARG A N 1
ATOM 921 C CA . ARG A 1 130 ? 3.357 5.531 -25.405 1.00 83.19 130 ARG A CA 1
ATOM 922 C C . ARG A 1 130 ? 4.658 5.973 -24.738 1.00 83.19 130 ARG A C 1
ATOM 924 O O . ARG A 1 130 ? 5.137 7.065 -25.025 1.00 83.19 130 ARG A O 1
ATOM 931 N N . ALA A 1 131 ? 5.279 5.091 -23.955 1.00 84.56 131 ALA A N 1
ATOM 932 C CA . ALA A 1 131 ? 6.549 5.377 -23.290 1.00 84.56 131 ALA A CA 1
ATOM 933 C C . ALA A 1 131 ? 7.686 5.718 -24.276 1.00 84.56 131 ALA A C 1
ATOM 935 O O . ALA A 1 131 ? 8.521 6.561 -23.978 1.00 84.56 131 ALA A O 1
ATOM 936 N N . GLY A 1 132 ? 7.713 5.115 -25.470 1.00 83.75 132 GLY A N 1
ATOM 937 C CA . GLY A 1 132 ? 8.703 5.438 -26.507 1.00 83.75 132 GLY A CA 1
ATOM 938 C C . GLY A 1 132 ? 8.461 6.763 -27.245 1.00 83.75 132 GLY A C 1
ATOM 939 O O . GLY A 1 132 ? 9.364 7.258 -27.922 1.00 83.75 132 GLY A O 1
ATOM 940 N N . GLN A 1 133 ? 7.253 7.326 -27.154 1.00 81.50 133 GLN A N 1
ATOM 941 C CA . GLN A 1 133 ? 6.878 8.594 -27.794 1.00 81.50 133 GLN A CA 1
ATOM 942 C C . GLN A 1 133 ? 6.944 9.789 -26.833 1.00 81.50 133 GLN A C 1
ATOM 944 O O . GLN A 1 133 ? 7.134 10.925 -27.275 1.00 81.50 133 GLN A O 1
ATOM 949 N N . GLU A 1 134 ? 6.802 9.548 -25.533 1.00 69.00 134 GLU A N 1
ATOM 950 C CA . GLU A 1 134 ? 6.848 10.565 -24.485 1.00 69.00 134 GLU A CA 1
ATOM 951 C C . GLU A 1 134 ? 8.299 10.796 -24.011 1.00 69.00 134 GLU A C 1
ATOM 953 O O . GLU A 1 134 ? 9.078 9.865 -23.849 1.00 69.00 134 GLU A O 1
ATOM 958 N N . ARG A 1 135 ? 8.694 12.065 -23.819 1.00 56.25 135 ARG A N 1
ATOM 959 C CA . ARG A 1 135 ? 10.018 12.458 -23.277 1.00 56.25 135 ARG A CA 1
ATOM 960 C C . ARG A 1 135 ? 10.029 12.628 -21.749 1.00 56.25 135 ARG A C 1
ATOM 962 O O . ARG A 1 135 ? 11.057 13.002 -21.195 1.00 56.25 135 ARG A O 1
ATOM 969 N N . GLU A 1 136 ? 8.892 12.420 -21.094 1.00 52.62 136 GLU A N 1
ATOM 970 C CA . GLU A 1 136 ? 8.669 12.679 -19.666 1.00 52.62 136 GLU A CA 1
ATOM 971 C C . GLU A 1 136 ? 8.515 11.356 -18.888 1.00 52.62 136 GLU A C 1
ATOM 973 O O . GLU A 1 136 ? 8.127 10.351 -19.487 1.00 52.62 136 GLU A O 1
ATOM 978 N N . PRO A 1 137 ? 8.809 11.333 -17.572 1.00 54.00 137 PRO A N 1
ATOM 979 C CA . PRO A 1 137 ? 8.754 10.117 -16.759 1.00 54.00 137 PRO A CA 1
ATOM 980 C C . PRO A 1 137 ? 7.340 9.520 -16.701 1.00 54.00 137 PRO A C 1
ATOM 982 O O . PRO A 1 137 ? 6.347 10.224 -16.497 1.00 54.00 137 PRO A O 1
ATOM 985 N N . PHE A 1 138 ? 7.265 8.200 -16.867 1.00 54.88 138 PHE A N 1
ATOM 986 C CA . PHE A 1 138 ? 6.039 7.439 -17.088 1.00 54.88 138 PHE A CA 1
ATOM 987 C C . PHE A 1 138 ? 5.510 6.886 -15.760 1.00 54.88 138 PHE A C 1
ATOM 989 O O . PHE A 1 138 ? 5.997 5.881 -15.257 1.00 54.88 138 PHE A O 1
ATOM 996 N N . ALA A 1 139 ? 4.486 7.494 -15.168 1.00 55.19 139 ALA A N 1
ATOM 997 C CA . ALA A 1 139 ? 3.854 6.935 -13.972 1.00 55.19 139 ALA A CA 1
ATOM 998 C C . ALA A 1 139 ? 2.363 6.709 -14.212 1.00 55.19 139 ALA A C 1
ATOM 1000 O O . ALA A 1 139 ? 1.601 7.675 -14.227 1.00 55.19 139 ALA A O 1
ATOM 1001 N N . GLU A 1 140 ? 1.918 5.451 -14.336 1.00 51.16 140 GLU A N 1
ATOM 1002 C CA . GLU A 1 140 ? 0.486 5.179 -14.195 1.00 51.16 140 GLU A CA 1
ATOM 1003 C C . GLU A 1 140 ? 0.154 3.774 -13.665 1.00 51.16 140 GLU A C 1
ATOM 1005 O O . GLU A 1 140 ? 0.359 2.751 -14.321 1.00 51.16 140 GLU A O 1
ATOM 1010 N N . LEU A 1 141 ? -0.452 3.745 -12.474 1.00 46.25 141 LEU A N 1
ATOM 1011 C CA . LEU A 1 141 ? -1.237 2.618 -11.974 1.00 46.25 141 LEU A CA 1
ATOM 1012 C C . LEU A 1 141 ? -2.692 2.792 -12.435 1.00 46.25 141 LEU A C 1
ATOM 1014 O O . LEU A 1 141 ? -3.456 3.516 -11.801 1.00 46.25 141 LEU A O 1
ATOM 1018 N N . THR A 1 142 ? -3.110 2.093 -13.492 1.00 40.12 142 THR A N 1
ATOM 1019 C CA . THR A 1 142 ? -4.540 1.883 -13.773 1.00 40.12 142 THR A CA 1
ATOM 1020 C C . THR A 1 142 ? -4.946 0.480 -13.340 1.00 40.12 142 THR A C 1
ATOM 1022 O O . THR A 1 142 ? -4.795 -0.508 -14.052 1.00 40.12 142 THR A O 1
ATOM 1025 N N . GLY A 1 143 ? -5.497 0.389 -12.130 1.00 34.91 143 GLY A N 1
ATOM 1026 C CA . GLY A 1 143 ? -6.238 -0.786 -11.685 1.00 34.91 143 GLY A CA 1
ATOM 1027 C C . GLY A 1 143 ? -7.599 -0.864 -12.380 1.00 34.91 143 GLY A C 1
ATOM 1028 O O . GLY A 1 143 ? -8.601 -0.585 -11.744 1.00 34.91 143 GLY A O 1
ATOM 1029 N N . GLY A 1 144 ? -7.618 -1.204 -13.673 1.00 31.30 144 GLY A N 1
ATOM 1030 C CA . GLY A 1 144 ? -8.767 -1.733 -14.425 1.00 31.30 144 GLY A CA 1
ATOM 1031 C C . GLY A 1 144 ? -10.092 -0.942 -14.457 1.00 31.30 144 GLY A C 1
ATOM 1032 O O . GLY A 1 144 ? -10.864 -0.976 -13.508 1.00 31.30 144 GLY A O 1
ATOM 1033 N N . ARG A 1 145 ? -10.409 -0.441 -15.667 1.00 36.78 145 ARG A N 1
ATOM 1034 C CA . ARG A 1 145 ? -11.703 0.034 -16.227 1.00 36.78 145 ARG A CA 1
ATOM 1035 C C . ARG A 1 145 ? -12.340 1.288 -15.600 1.00 36.78 145 ARG A C 1
ATOM 1037 O O . ARG A 1 145 ? -12.976 1.236 -14.560 1.00 36.78 145 ARG A O 1
ATOM 1044 N N . ASP A 1 146 ? -12.242 2.378 -16.365 1.00 43.56 146 ASP A N 1
ATOM 1045 C CA . ASP A 1 146 ? -12.947 3.660 -16.230 1.00 43.56 146 ASP A CA 1
ATOM 1046 C C . ASP A 1 146 ? -12.750 4.445 -14.924 1.00 43.56 146 ASP A C 1
ATOM 1048 O O . ASP A 1 146 ? -13.559 4.400 -14.003 1.00 43.56 146 ASP A O 1
ATOM 1052 N N . ALA A 1 147 ? -11.742 5.321 -14.919 1.00 32.81 147 ALA A N 1
ATOM 1053 C CA . ALA A 1 147 ? -11.814 6.583 -14.186 1.00 32.81 147 ALA A CA 1
ATOM 1054 C C . ALA A 1 147 ? -10.951 7.629 -14.900 1.00 32.81 147 ALA A C 1
ATOM 1056 O O . ALA A 1 147 ? -9.725 7.623 -14.828 1.00 32.81 147 ALA A O 1
ATOM 1057 N N . GLY A 1 148 ? -11.610 8.504 -15.658 1.00 29.84 148 GLY A N 1
ATOM 1058 C CA . GLY A 1 148 ? -10.960 9.616 -16.333 1.00 29.84 148 GLY A CA 1
ATOM 1059 C C . GLY A 1 148 ? -10.376 10.640 -15.359 1.00 29.84 148 GLY A C 1
ATOM 1060 O O . GLY A 1 148 ? -10.940 10.880 -14.299 1.00 29.84 148 GLY A O 1
ATOM 1061 N N . ARG A 1 149 ? -9.296 11.291 -15.817 1.00 38.19 149 ARG A N 1
ATOM 1062 C CA . ARG A 1 149 ? -8.740 12.579 -15.362 1.00 38.19 149 ARG A CA 1
ATOM 1063 C C . ARG A 1 149 ? -8.569 12.742 -13.845 1.00 38.19 149 ARG A C 1
ATOM 1065 O O . ARG A 1 149 ? -9.524 13.015 -13.130 1.00 38.19 149 ARG A O 1
ATOM 1072 N N . THR A 1 150 ? -7.316 12.851 -13.401 1.00 32.25 150 THR A N 1
ATOM 1073 C CA . THR A 1 150 ? -6.675 14.149 -13.087 1.00 32.25 150 THR A CA 1
ATOM 1074 C C . THR A 1 150 ? -5.227 13.890 -12.664 1.00 32.25 150 THR A C 1
ATOM 1076 O O . THR A 1 150 ? -4.969 13.350 -11.594 1.00 32.25 150 THR A O 1
ATOM 1079 N N . SER A 1 151 ? -4.274 14.300 -13.499 1.00 34.75 151 SER A N 1
ATOM 1080 C CA . SER A 1 151 ? -2.853 14.344 -13.156 1.00 34.75 151 SER A CA 1
ATOM 1081 C C . SER A 1 151 ? -2.614 15.524 -12.210 1.00 34.75 151 SER A C 1
ATOM 1083 O O . SER A 1 151 ? -2.517 16.669 -12.650 1.00 34.75 151 SER A O 1
ATOM 1085 N N . ALA A 1 152 ? -2.541 15.265 -10.905 1.00 29.62 152 ALA A N 1
ATOM 1086 C CA . ALA A 1 152 ? -2.011 16.218 -9.935 1.00 29.62 152 ALA A CA 1
ATOM 1087 C C . ALA A 1 152 ? -0.601 15.764 -9.535 1.00 29.62 152 ALA A C 1
ATOM 1089 O O . ALA A 1 152 ? -0.414 14.757 -8.861 1.00 29.62 152 ALA A O 1
ATOM 1090 N N . ARG A 1 153 ? 0.385 16.513 -10.026 1.00 33.16 153 ARG A N 1
ATOM 1091 C CA . ARG A 1 153 ? 1.828 16.319 -9.859 1.00 33.16 153 ARG A CA 1
ATOM 1092 C C . ARG A 1 153 ? 2.276 16.737 -8.448 1.00 33.16 153 ARG A C 1
ATOM 1094 O O . ARG A 1 153 ? 2.108 17.911 -8.120 1.00 33.16 153 ARG A O 1
ATOM 1101 N N . PRO A 1 154 ? 2.928 15.878 -7.649 1.00 30.69 154 PRO A N 1
ATOM 1102 C CA . PRO A 1 154 ? 3.753 16.325 -6.534 1.00 30.69 154 PRO A CA 1
ATOM 1103 C C . PRO A 1 154 ? 5.174 16.597 -7.052 1.00 30.69 154 PRO A C 1
ATOM 1105 O O . PRO A 1 154 ? 5.837 15.703 -7.571 1.00 30.69 154 PRO A O 1
ATOM 1108 N N . GLN A 1 155 ? 5.649 17.839 -6.946 1.00 32.25 155 GLN A N 1
ATOM 1109 C CA . GLN A 1 155 ? 7.081 18.134 -7.061 1.00 32.25 155 GLN A CA 1
ATOM 1110 C C . GLN A 1 155 ? 7.764 17.732 -5.750 1.00 32.25 155 GLN A C 1
ATOM 1112 O O . GLN A 1 155 ? 7.406 18.252 -4.695 1.00 32.25 155 GLN A O 1
ATOM 1117 N N . LEU A 1 156 ? 8.747 16.833 -5.820 1.00 33.25 156 LEU A N 1
ATOM 1118 C CA . LEU A 1 156 ? 9.627 16.517 -4.695 1.00 33.25 156 LEU A CA 1
ATOM 1119 C C . LEU A 1 156 ? 10.909 17.373 -4.769 1.00 33.25 156 LEU A C 1
ATOM 1121 O O . LEU A 1 156 ? 11.466 17.531 -5.858 1.00 33.25 156 LEU A O 1
ATOM 1125 N N . PRO A 1 157 ? 11.379 17.940 -3.643 1.00 30.34 157 PRO A N 1
ATOM 1126 C CA . PRO A 1 157 ? 12.635 18.681 -3.570 1.00 30.34 157 PRO A CA 1
ATOM 1127 C C . PRO A 1 157 ? 13.857 17.747 -3.583 1.00 30.34 157 PRO A C 1
ATOM 1129 O O . PRO A 1 157 ? 13.850 16.677 -2.979 1.00 30.34 157 PRO A O 1
ATOM 1132 N N . HIS A 1 158 ? 14.926 18.184 -4.251 1.00 28.98 158 HIS A N 1
ATOM 1133 C CA . HIS A 1 158 ? 16.216 17.492 -4.297 1.00 28.98 158 HIS A CA 1
ATOM 1134 C C . HIS A 1 158 ? 16.907 17.488 -2.918 1.00 28.98 158 HIS A C 1
ATOM 1136 O O . HIS A 1 158 ? 17.061 18.563 -2.331 1.00 28.98 158 HIS A O 1
ATOM 1142 N N . PRO A 1 159 ? 17.400 16.342 -2.412 1.00 31.48 159 PRO A N 1
ATOM 1143 C CA . PRO A 1 159 ? 18.299 16.333 -1.268 1.00 31.48 159 PRO A CA 1
ATOM 1144 C C . PRO A 1 159 ? 19.739 16.649 -1.698 1.00 31.48 159 PRO A C 1
ATOM 1146 O O . PRO A 1 159 ? 20.346 15.954 -2.512 1.00 31.48 159 PRO A O 1
ATOM 1149 N N . SER A 1 160 ? 20.294 17.704 -1.103 1.00 31.48 160 SER A N 1
ATOM 1150 C CA . SER A 1 160 ? 21.723 18.007 -1.105 1.00 31.48 160 SER A CA 1
ATOM 1151 C C . SER A 1 160 ? 22.492 16.895 -0.389 1.00 31.48 160 SER A C 1
ATOM 1153 O O . SER A 1 160 ? 22.283 16.645 0.797 1.00 31.48 160 SER A O 1
ATOM 1155 N N . THR A 1 161 ? 23.409 16.242 -1.095 1.00 29.36 161 THR A N 1
ATOM 1156 C CA . THR A 1 161 ? 24.337 15.253 -0.540 1.00 29.36 161 THR A CA 1
ATOM 1157 C C . THR A 1 161 ? 25.369 15.918 0.368 1.00 29.36 161 THR A C 1
ATOM 1159 O O . THR A 1 161 ? 26.177 16.723 -0.099 1.00 29.36 161 THR A O 1
ATOM 1162 N N . SER A 1 162 ? 25.402 15.531 1.644 1.00 30.98 162 SER A N 1
ATOM 1163 C CA . SER A 1 162 ? 26.580 15.667 2.501 1.00 30.98 162 SER A CA 1
ATOM 1164 C C . SER A 1 162 ? 27.119 14.281 2.856 1.00 30.98 162 SER A C 1
ATOM 1166 O O . SER A 1 162 ? 26.392 13.367 3.239 1.00 30.98 162 SER A O 1
ATOM 1168 N N . ALA A 1 163 ? 28.424 14.131 2.645 1.00 33.69 163 ALA A N 1
ATOM 1169 C CA . ALA A 1 163 ? 29.194 12.923 2.870 1.00 33.69 163 ALA A CA 1
ATOM 1170 C C . ALA A 1 163 ? 29.287 12.569 4.363 1.00 33.69 163 ALA A C 1
ATOM 1172 O O . ALA A 1 163 ? 29.498 13.440 5.208 1.00 33.69 163 ALA A O 1
ATOM 1173 N N . GLY A 1 164 ? 29.214 11.273 4.668 1.00 27.02 164 GLY A N 1
ATOM 1174 C CA . GLY A 1 164 ? 29.439 10.721 6.000 1.00 27.02 164 GLY A CA 1
ATOM 1175 C C . GLY A 1 164 ? 29.915 9.274 5.913 1.00 27.02 164 GLY A C 1
ATOM 1176 O O . GLY A 1 164 ? 29.115 8.360 5.762 1.00 27.02 164 GLY A O 1
ATOM 1177 N N . SER A 1 165 ? 31.233 9.107 5.989 1.00 34.69 165 SER A N 1
ATOM 1178 C CA . SER A 1 165 ? 31.978 7.846 6.052 1.00 34.69 165 SER A CA 1
ATOM 1179 C C . SER A 1 165 ? 31.510 6.915 7.180 1.00 34.69 165 SER A C 1
ATOM 1181 O O . SER A 1 165 ? 31.363 7.373 8.316 1.00 34.69 165 SER A O 1
ATOM 1183 N N . ARG A 1 166 ? 31.374 5.611 6.887 1.00 33.50 166 ARG A N 1
ATOM 1184 C CA . ARG A 1 166 ? 31.604 4.513 7.844 1.00 33.50 166 ARG A CA 1
ATOM 1185 C C . ARG A 1 166 ? 32.209 3.305 7.131 1.00 33.50 166 ARG A C 1
ATOM 1187 O O . ARG A 1 166 ? 31.639 2.802 6.169 1.00 33.50 166 ARG A O 1
ATOM 1194 N N . ASP A 1 167 ? 33.349 2.868 7.659 1.00 37.00 167 ASP A N 1
ATOM 1195 C CA . ASP A 1 167 ? 34.032 1.612 7.367 1.00 37.00 167 ASP A CA 1
ATOM 1196 C C . ASP A 1 167 ? 33.067 0.418 7.341 1.00 37.00 167 ASP A C 1
ATOM 1198 O O . ASP A 1 167 ? 32.465 0.062 8.356 1.00 37.00 167 ASP A O 1
ATOM 1202 N N . ALA A 1 168 ? 32.988 -0.243 6.190 1.00 38.09 168 ALA A N 1
ATOM 1203 C CA . ALA A 1 168 ? 32.563 -1.626 6.072 1.00 38.09 168 ALA A CA 1
ATOM 1204 C C . ALA A 1 168 ? 33.528 -2.304 5.096 1.00 38.09 168 ALA A C 1
ATOM 1206 O O . ALA A 1 168 ? 33.708 -1.851 3.968 1.00 38.09 168 ALA A O 1
ATOM 1207 N N . THR A 1 169 ? 34.192 -3.364 5.548 1.00 44.56 169 THR A N 1
ATOM 1208 C CA . THR A 1 169 ? 34.999 -4.248 4.698 1.00 44.56 169 THR A CA 1
ATOM 1209 C C . THR A 1 169 ? 34.204 -4.656 3.450 1.00 44.56 169 THR A C 1
ATOM 1211 O O . THR A 1 169 ? 33.032 -5.019 3.604 1.00 44.56 169 THR A O 1
ATOM 1214 N N . PRO A 1 170 ? 34.794 -4.626 2.240 1.00 43.53 170 PRO A N 1
ATOM 1215 C CA . PRO A 1 170 ? 34.070 -4.949 1.017 1.00 43.53 170 PRO A CA 1
ATOM 1216 C C . PRO A 1 170 ? 33.557 -6.389 1.099 1.00 43.53 170 PRO A C 1
ATOM 1218 O O . PRO A 1 170 ? 34.324 -7.339 1.240 1.00 43.53 170 PRO A O 1
ATOM 1221 N N . SER A 1 171 ? 32.234 -6.543 1.079 1.00 53.69 171 SER A N 1
ATOM 1222 C CA . SER A 1 171 ? 31.596 -7.854 0.992 1.00 53.69 171 SER A CA 1
ATOM 1223 C C . SER A 1 171 ? 31.748 -8.331 -0.447 1.00 53.69 171 SER A C 1
ATOM 1225 O O . SER A 1 171 ? 31.133 -7.759 -1.345 1.00 53.69 171 SER A O 1
ATOM 1227 N N . ALA A 1 172 ? 32.609 -9.322 -0.674 1.00 67.88 172 ALA A N 1
ATOM 1228 C CA . ALA A 1 172 ? 32.821 -9.867 -2.007 1.00 67.88 172 ALA A CA 1
ATOM 1229 C C . ALA A 1 172 ? 31.525 -10.504 -2.538 1.00 67.88 172 ALA A C 1
ATOM 1231 O O . ALA A 1 172 ? 30.888 -11.318 -1.863 1.00 67.88 172 ALA A O 1
ATOM 1232 N N . VAL A 1 173 ? 31.123 -10.121 -3.747 1.00 73.75 173 VAL A N 1
ATOM 1233 C CA . VAL A 1 173 ? 29.937 -10.640 -4.431 1.00 73.75 173 VAL A CA 1
ATOM 1234 C C . VAL A 1 173 ? 30.375 -11.786 -5.337 1.00 73.75 173 VAL A C 1
ATOM 1236 O O . VAL A 1 173 ? 31.134 -11.593 -6.287 1.00 73.75 173 VAL A O 1
ATOM 1239 N N . HIS A 1 174 ? 29.893 -12.993 -5.048 1.00 78.44 174 HIS A N 1
ATOM 1240 C CA . HIS A 1 174 ? 30.189 -14.189 -5.833 1.00 78.44 174 HIS A CA 1
ATOM 1241 C C . HIS A 1 174 ? 29.054 -14.488 -6.812 1.00 78.44 174 HIS A C 1
ATOM 1243 O O . HIS A 1 174 ? 27.909 -14.662 -6.397 1.00 78.44 174 HIS A O 1
ATOM 1249 N N . ILE A 1 175 ? 29.372 -14.572 -8.105 1.00 78.75 175 ILE A N 1
ATOM 1250 C CA . ILE A 1 175 ? 28.391 -14.831 -9.166 1.00 78.75 175 ILE A CA 1
ATOM 1251 C C . ILE A 1 175 ? 28.795 -16.105 -9.913 1.00 78.75 175 ILE A C 1
ATOM 1253 O O . ILE A 1 175 ? 29.858 -16.168 -10.532 1.00 78.75 175 ILE A O 1
ATOM 1257 N N . ASP A 1 176 ? 27.934 -17.121 -9.854 1.00 85.12 176 ASP A N 1
ATOM 1258 C CA . ASP A 1 176 ? 28.099 -18.414 -10.525 1.00 85.12 176 ASP A CA 1
ATOM 1259 C C . ASP A 1 176 ? 27.262 -18.446 -11.813 1.00 85.12 176 ASP A C 1
ATOM 1261 O O . ASP A 1 176 ? 26.130 -18.933 -11.857 1.00 85.12 176 ASP A O 1
ATOM 1265 N N . LEU A 1 177 ? 27.824 -17.850 -12.868 1.00 82.25 177 LEU A N 1
ATOM 1266 C CA . LEU A 1 177 ? 27.185 -17.783 -14.184 1.00 82.25 177 LEU A CA 1
ATOM 1267 C C . LEU A 1 177 ? 26.893 -19.172 -14.788 1.00 82.25 177 LEU A C 1
ATOM 1269 O O . LEU A 1 177 ? 25.823 -19.311 -15.381 1.00 82.25 177 LEU A O 1
ATOM 1273 N N . PRO A 1 178 ? 27.769 -20.194 -14.659 1.00 79.75 178 PRO A N 1
ATOM 1274 C CA . PRO A 1 178 ? 27.449 -21.555 -15.091 1.00 79.75 178 PRO A CA 1
ATOM 1275 C C . PRO A 1 178 ? 26.179 -22.121 -14.449 1.00 79.75 178 PRO A C 1
ATOM 1277 O O . PRO A 1 178 ? 25.287 -22.568 -15.170 1.00 79.75 178 PRO A O 1
ATOM 1280 N N . SER A 1 179 ? 26.060 -22.042 -13.120 1.00 76.94 179 SER A N 1
ATOM 1281 C CA . SER A 1 179 ? 24.876 -22.545 -12.413 1.00 76.94 179 SER A CA 1
ATOM 1282 C C . SER A 1 179 ? 23.604 -21.795 -12.816 1.00 76.94 179 SER A C 1
ATOM 1284 O O . SER A 1 179 ? 22.544 -22.398 -12.978 1.00 76.94 179 SER A O 1
ATOM 1286 N N . TRP A 1 180 ? 23.692 -20.481 -13.040 1.00 80.31 180 TRP A N 1
ATOM 1287 C CA . TRP A 1 180 ? 22.553 -19.681 -13.502 1.00 80.31 180 TRP A CA 1
ATOM 1288 C C . TRP A 1 180 ? 22.144 -20.003 -14.939 1.00 80.31 180 TRP A C 1
ATOM 1290 O O . TRP A 1 180 ? 20.952 -20.066 -15.231 1.00 80.31 180 TRP A O 1
ATOM 1300 N N . ALA A 1 181 ? 23.107 -20.230 -15.834 1.00 84.12 181 ALA A N 1
ATOM 1301 C CA . ALA A 1 181 ? 22.834 -20.619 -17.214 1.00 84.12 181 ALA A CA 1
ATOM 1302 C C . ALA A 1 181 ? 22.083 -21.960 -17.277 1.00 84.12 181 ALA A C 1
ATOM 1304 O O . ALA A 1 181 ? 21.100 -22.080 -18.010 1.00 84.12 181 ALA A O 1
ATOM 1305 N N . GLU A 1 182 ? 22.486 -22.931 -16.450 1.00 79.88 182 GLU A N 1
ATOM 1306 C CA . GLU A 1 182 ? 21.814 -24.229 -16.326 1.00 79.88 182 GLU A CA 1
ATOM 1307 C C . GLU A 1 182 ? 20.389 -24.089 -15.772 1.00 79.88 182 GLU A C 1
ATOM 1309 O O . GLU A 1 182 ? 19.444 -24.614 -16.361 1.00 79.88 182 GLU A O 1
ATOM 1314 N N . GLN A 1 183 ? 20.204 -23.329 -14.688 1.00 77.31 183 GLN A N 1
ATOM 1315 C CA . GLN A 1 183 ? 18.887 -23.116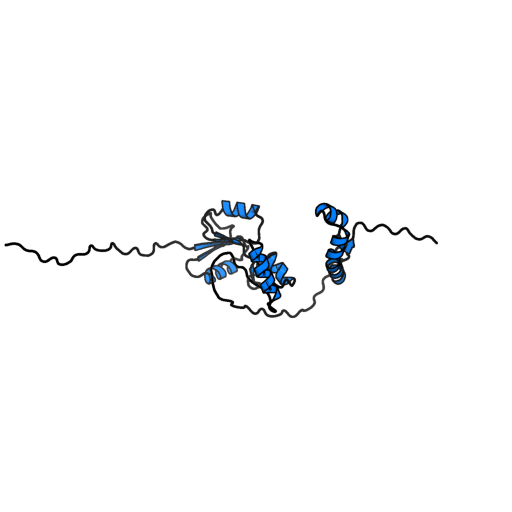 -14.074 1.00 77.31 183 GLN A CA 1
ATOM 1316 C C . GLN A 1 183 ? 17.901 -22.382 -14.987 1.00 77.31 183 GLN A C 1
ATOM 1318 O O . GLN A 1 183 ? 16.704 -22.665 -14.962 1.00 77.31 183 GLN A O 1
ATOM 1323 N N . LEU A 1 184 ? 18.391 -21.424 -15.771 1.00 80.69 184 LEU A N 1
ATOM 1324 C CA . LEU A 1 184 ? 17.567 -20.599 -16.651 1.00 80.69 184 LEU A CA 1
ATOM 1325 C C . LEU A 1 184 ? 17.404 -21.209 -18.052 1.00 80.69 184 LEU A C 1
ATOM 1327 O O . LEU A 1 184 ? 16.592 -20.714 -18.831 1.00 80.69 184 LEU A O 1
ATOM 1331 N N . GLY A 1 185 ? 18.154 -22.266 -18.385 1.00 84.56 185 GLY A N 1
ATOM 1332 C CA . GLY A 1 185 ? 18.143 -22.881 -19.714 1.00 84.56 185 GLY A CA 1
ATOM 1333 C C . GLY A 1 185 ? 18.621 -21.931 -20.817 1.00 84.56 185 GLY A C 1
ATOM 1334 O O . GLY A 1 185 ? 18.138 -22.001 -21.947 1.00 84.56 185 GLY A O 1
ATOM 1335 N N . VAL A 1 186 ? 19.530 -21.012 -20.485 1.00 87.81 186 VAL A N 1
ATOM 1336 C CA . VAL A 1 186 ? 20.044 -19.974 -21.391 1.00 87.81 186 VAL A CA 1
ATOM 1337 C C . VAL A 1 186 ? 21.519 -20.189 -21.689 1.00 87.81 186 VAL A C 1
ATOM 1339 O O . VAL A 1 186 ? 22.256 -20.787 -20.911 1.00 87.81 186 VAL A O 1
ATOM 1342 N N . ASP A 1 187 ? 21.963 -19.659 -22.826 1.00 88.25 187 ASP A N 1
ATOM 1343 C CA . ASP A 1 187 ? 23.372 -19.678 -23.197 1.00 88.25 187 ASP A CA 1
ATOM 1344 C C . ASP A 1 187 ? 24.220 -18.822 -22.233 1.00 88.25 187 ASP A C 1
ATOM 1346 O O . ASP A 1 187 ? 23.868 -17.685 -21.901 1.00 88.25 187 ASP A O 1
ATOM 1350 N N . ILE A 1 188 ? 25.354 -19.369 -21.787 1.00 86.19 188 ILE A N 1
ATOM 1351 C CA . ILE A 1 188 ? 26.235 -18.719 -20.808 1.00 86.19 188 ILE A CA 1
ATOM 1352 C C . ILE A 1 188 ? 26.898 -17.448 -21.358 1.00 86.19 188 ILE A C 1
ATOM 1354 O O . ILE A 1 188 ? 27.149 -16.510 -20.601 1.00 86.19 188 ILE A O 1
ATOM 1358 N N . GLU A 1 189 ? 27.160 -17.376 -22.665 1.00 84.62 189 GLU A N 1
ATOM 1359 C CA . GLU A 1 189 ? 27.755 -16.198 -23.298 1.00 84.62 189 GLU A CA 1
ATOM 1360 C C . GLU A 1 189 ? 26.723 -15.074 -23.419 1.00 84.62 189 GLU A C 1
ATOM 1362 O O . GLU A 1 189 ? 27.032 -13.901 -23.189 1.00 84.62 189 GLU A O 1
ATOM 1367 N N . LEU A 1 190 ? 25.464 -15.429 -23.688 1.00 80.75 190 LEU A N 1
ATOM 1368 C CA . LEU A 1 190 ? 24.347 -14.492 -23.603 1.00 80.75 190 LEU A CA 1
ATOM 1369 C C . LEU A 1 190 ? 24.188 -13.950 -22.177 1.00 80.75 190 LEU A C 1
ATOM 1371 O O . LEU A 1 190 ? 24.097 -12.733 -22.001 1.00 80.75 190 LEU A O 1
ATOM 1375 N N . LEU A 1 191 ? 24.199 -14.827 -21.169 1.00 82.94 191 LEU A N 1
ATOM 1376 C CA . LEU A 1 191 ? 24.104 -14.442 -19.759 1.00 82.94 191 LEU A CA 1
ATOM 1377 C C . LEU A 1 191 ? 25.262 -13.516 -19.356 1.00 82.94 191 LEU A C 1
ATOM 1379 O O . LEU A 1 191 ? 25.037 -12.486 -18.724 1.00 82.94 191 LEU A O 1
ATOM 1383 N N . ARG A 1 192 ? 26.493 -13.821 -19.788 1.00 84.50 192 ARG A N 1
ATOM 1384 C CA . ARG A 1 192 ? 27.675 -12.979 -19.553 1.00 84.50 192 ARG A CA 1
ATOM 1385 C C . ARG A 1 192 ? 27.520 -11.593 -20.174 1.00 84.50 192 ARG A C 1
ATOM 1387 O O . ARG A 1 192 ? 27.809 -10.596 -19.515 1.00 84.50 192 ARG A O 1
ATOM 1394 N N . ARG A 1 193 ? 27.043 -11.507 -21.418 1.00 83.12 193 ARG A N 1
ATOM 1395 C CA . ARG A 1 193 ? 26.831 -10.223 -22.104 1.00 83.12 193 ARG A CA 1
ATOM 1396 C C . ARG A 1 193 ? 25.779 -9.362 -21.405 1.00 83.12 193 ARG A C 1
ATOM 1398 O O . ARG A 1 193 ? 25.939 -8.148 -21.348 1.00 83.12 193 ARG A O 1
ATOM 1405 N N . LEU A 1 194 ? 24.727 -9.984 -20.872 1.00 80.38 194 LEU A N 1
ATOM 1406 C CA . LEU A 1 194 ? 23.685 -9.296 -20.104 1.00 80.38 194 LEU A CA 1
ATOM 1407 C C . LEU A 1 194 ? 24.163 -8.885 -18.706 1.00 80.38 194 LEU A C 1
ATOM 1409 O O . LEU A 1 194 ? 23.751 -7.842 -18.209 1.00 80.38 194 LEU A O 1
ATOM 1413 N N . ALA A 1 195 ? 25.049 -9.669 -18.089 1.00 81.56 195 ALA A N 1
ATOM 1414 C CA . ALA A 1 195 ? 25.617 -9.374 -16.777 1.00 81.56 195 ALA A CA 1
ATOM 1415 C C . ALA A 1 195 ? 26.714 -8.294 -16.816 1.00 81.56 195 ALA A C 1
ATOM 1417 O O . ALA A 1 195 ? 26.960 -7.651 -15.800 1.00 81.56 195 ALA A O 1
ATOM 1418 N N . ALA A 1 196 ? 27.363 -8.062 -17.963 1.00 79.56 196 ALA A N 1
ATOM 1419 C CA . ALA A 1 196 ? 28.500 -7.143 -18.078 1.00 79.56 196 ALA A CA 1
ATOM 1420 C C . ALA A 1 196 ? 28.243 -5.717 -17.534 1.00 79.56 196 ALA A C 1
ATOM 1422 O O . ALA A 1 196 ? 29.081 -5.236 -16.771 1.00 79.56 196 ALA A O 1
ATOM 1423 N N . PRO A 1 197 ? 27.106 -5.048 -17.822 1.00 80.81 197 PRO A N 1
ATOM 1424 C CA . PRO A 1 197 ? 26.833 -3.718 -17.270 1.00 80.81 197 PRO A CA 1
ATOM 1425 C C . PRO A 1 197 ? 26.694 -3.723 -15.742 1.00 80.81 197 PRO A C 1
ATOM 1427 O O . PRO A 1 197 ? 27.176 -2.811 -15.074 1.00 80.81 197 PRO A O 1
ATOM 1430 N N . LEU A 1 198 ? 26.081 -4.775 -15.188 1.00 81.25 198 LEU A N 1
ATOM 1431 C CA . LEU A 1 198 ? 25.910 -4.947 -13.746 1.00 81.25 198 LEU A CA 1
ATOM 1432 C C . LEU A 1 198 ? 27.257 -5.174 -13.049 1.00 81.25 198 LEU A C 1
ATOM 1434 O O . LEU A 1 198 ? 27.518 -4.570 -12.013 1.00 81.25 198 LEU A O 1
ATOM 1438 N N . LEU A 1 199 ? 28.128 -6.004 -13.632 1.00 81.00 199 LEU A N 1
ATOM 1439 C CA . LEU A 1 199 ? 29.477 -6.249 -13.113 1.00 81.00 199 LEU A CA 1
ATOM 1440 C C . LEU A 1 199 ? 30.288 -4.949 -13.048 1.00 81.00 199 LEU A C 1
ATOM 1442 O O . LEU A 1 199 ? 30.843 -4.629 -12.001 1.00 81.00 199 LEU A O 1
ATOM 1446 N N . SER A 1 200 ? 30.276 -4.154 -14.124 1.00 77.50 200 SER A N 1
ATOM 1447 C CA . SER A 1 200 ? 30.958 -2.855 -14.153 1.00 77.50 200 SER A CA 1
ATOM 1448 C C . SER A 1 200 ? 30.409 -1.873 -13.116 1.00 77.50 200 SER A C 1
ATOM 1450 O O . SER A 1 200 ? 31.172 -1.106 -12.534 1.00 77.50 200 SER A O 1
ATOM 1452 N N . GLN A 1 201 ? 29.101 -1.894 -12.854 1.00 78.56 201 GLN A N 1
ATOM 1453 C CA . GLN A 1 201 ? 28.490 -1.047 -11.832 1.00 78.56 201 GLN A CA 1
ATOM 1454 C C . GLN A 1 201 ? 28.914 -1.455 -10.412 1.00 78.56 201 GLN A C 1
ATOM 1456 O O . GLN A 1 201 ? 29.217 -0.587 -9.596 1.00 78.56 201 GLN A O 1
ATOM 1461 N N . LEU A 1 202 ? 28.972 -2.756 -10.117 1.00 79.81 202 LEU A N 1
ATOM 1462 C CA . LEU A 1 202 ? 29.407 -3.264 -8.812 1.00 79.81 202 LEU A CA 1
ATOM 1463 C C . LEU A 1 202 ? 30.886 -2.934 -8.540 1.00 79.81 202 LEU A C 1
ATOM 1465 O O . LEU A 1 202 ? 31.225 -2.481 -7.447 1.00 79.81 202 LEU A O 1
ATOM 1469 N N . GLU A 1 203 ? 31.750 -3.062 -9.549 1.00 80.69 203 GLU A N 1
ATOM 1470 C CA . GLU A 1 203 ? 33.164 -2.668 -9.452 1.00 80.69 203 GLU A CA 1
ATOM 1471 C C . GLU A 1 203 ? 33.326 -1.160 -9.202 1.00 80.69 203 GLU A C 1
ATOM 1473 O O . GLU A 1 203 ? 34.126 -0.747 -8.362 1.00 80.69 203 GLU A O 1
ATOM 1478 N N . GLN A 1 204 ? 32.527 -0.319 -9.870 1.00 78.69 204 GLN A N 1
ATOM 1479 C CA . GLN A 1 204 ? 32.520 1.134 -9.644 1.00 78.69 204 GLN A CA 1
ATOM 1480 C C . GLN A 1 204 ? 32.059 1.523 -8.233 1.00 78.69 204 GLN A C 1
ATOM 1482 O O . GLN A 1 204 ? 32.433 2.583 -7.734 1.00 78.69 204 GLN A O 1
ATOM 1487 N N . GLN A 1 205 ? 31.279 0.666 -7.575 1.00 77.69 205 GLN A N 1
ATOM 1488 C CA . GLN A 1 205 ? 30.855 0.827 -6.184 1.00 77.69 205 GLN A CA 1
ATOM 1489 C C . GLN A 1 205 ? 31.891 0.303 -5.174 1.00 77.69 205 GLN A C 1
ATOM 1491 O O . GLN A 1 205 ? 31.640 0.331 -3.970 1.00 77.69 205 GLN A O 1
ATOM 1496 N N .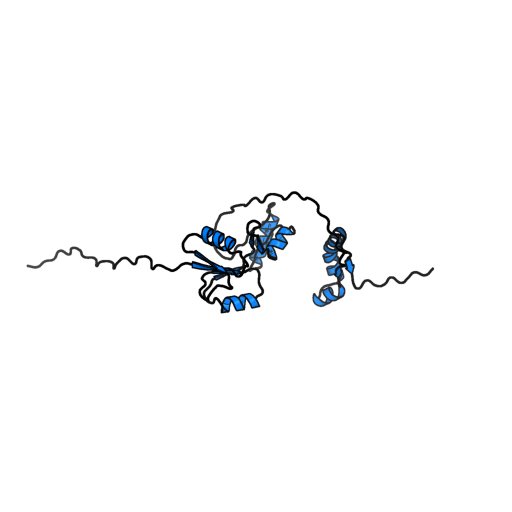 GLY A 1 206 ? 33.058 -0.155 -5.640 1.00 77.62 206 GLY A N 1
ATOM 1497 C CA . GLY A 1 206 ? 34.124 -0.682 -4.788 1.00 77.62 206 GLY A CA 1
ATOM 1498 C C . GLY A 1 206 ? 33.825 -2.071 -4.221 1.00 77.62 206 GLY A C 1
ATOM 1499 O O . GLY A 1 206 ? 34.471 -2.483 -3.257 1.00 77.62 206 GLY A O 1
ATOM 1500 N N . LEU A 1 207 ? 32.850 -2.788 -4.791 1.00 77.81 207 LEU A N 1
ATOM 1501 C CA . LEU A 1 207 ? 32.564 -4.172 -4.429 1.00 77.81 207 LEU A CA 1
ATOM 1502 C C . LEU A 1 207 ? 33.503 -5.099 -5.201 1.00 77.81 207 LEU A C 1
ATOM 1504 O O . LEU A 1 207 ? 33.636 -5.003 -6.420 1.00 77.81 207 LEU A O 1
ATOM 1508 N N . GLU A 1 208 ? 34.144 -6.019 -4.485 1.00 73.94 208 GLU A N 1
ATOM 1509 C CA . GLU A 1 208 ? 34.951 -7.062 -5.110 1.00 73.94 208 GLU A CA 1
ATOM 1510 C C . GLU A 1 208 ? 34.009 -8.110 -5.713 1.00 73.94 208 GLU A C 1
ATOM 1512 O O . GLU A 1 208 ? 33.265 -8.773 -4.991 1.00 73.94 208 GLU A O 1
ATOM 1517 N N . VAL A 1 209 ? 34.000 -8.250 -7.039 1.00 77.69 209 VAL A N 1
ATOM 1518 C CA . VAL A 1 209 ? 33.144 -9.224 -7.725 1.00 77.69 209 VAL A CA 1
ATOM 1519 C C . VAL A 1 209 ? 33.986 -10.399 -8.203 1.00 77.69 209 VAL A C 1
ATOM 1521 O O . VAL A 1 209 ? 34.970 -10.227 -8.919 1.00 77.69 209 VAL A O 1
ATOM 1524 N N . SER A 1 210 ? 33.589 -11.616 -7.834 1.00 72.88 210 SER A N 1
ATOM 1525 C CA . SER A 1 210 ? 34.254 -12.846 -8.260 1.00 72.88 210 SER A CA 1
ATOM 1526 C C . SER A 1 210 ? 33.302 -13.706 -9.084 1.00 72.88 210 SER A C 1
ATOM 1528 O O . SER A 1 210 ? 32.273 -14.177 -8.594 1.00 72.88 210 SER A O 1
ATOM 1530 N N . LEU A 1 211 ? 33.663 -13.925 -10.350 1.00 75.12 211 LEU A N 1
ATOM 1531 C CA . LEU A 1 211 ? 32.994 -14.892 -11.214 1.00 75.12 211 LEU A CA 1
ATOM 1532 C C . LEU A 1 211 ? 33.512 -16.294 -10.883 1.00 75.12 211 LEU A C 1
ATOM 1534 O O . LEU A 1 211 ? 34.672 -16.625 -11.150 1.00 75.12 211 LEU A O 1
ATOM 1538 N N . ILE A 1 212 ? 32.652 -17.129 -10.309 1.00 67.81 212 ILE A N 1
ATOM 1539 C CA . ILE A 1 212 ? 32.977 -18.530 -10.053 1.00 67.81 212 ILE A CA 1
ATOM 1540 C C . ILE A 1 212 ? 32.921 -19.272 -11.397 1.00 67.81 212 ILE A C 1
ATOM 1542 O O . ILE A 1 212 ? 31.915 -19.219 -12.100 1.00 67.81 212 ILE A O 1
ATOM 1546 N N . GLY A 1 213 ? 34.020 -19.942 -11.769 1.00 57.28 213 GLY A N 1
ATOM 1547 C CA . GLY A 1 213 ? 34.079 -20.798 -12.964 1.00 57.28 213 GLY A CA 1
ATOM 1548 C C . GLY A 1 213 ? 34.982 -20.335 -14.116 1.00 57.28 213 GLY A C 1
ATOM 1549 O O . GLY A 1 213 ? 34.986 -20.983 -15.161 1.00 57.28 213 GLY A O 1
ATOM 1550 N N . SER A 1 214 ? 35.788 -19.277 -13.965 1.00 44.62 214 SER A N 1
ATOM 1551 C CA . SER A 1 214 ? 36.852 -18.989 -14.943 1.00 44.62 214 SER A CA 1
ATOM 1552 C C . SER A 1 214 ? 37.894 -20.124 -14.951 1.00 44.62 214 SER A C 1
ATOM 1554 O O . SER A 1 214 ? 38.342 -20.535 -13.874 1.00 44.62 214 SER A O 1
ATOM 1556 N N . PRO A 1 215 ? 38.323 -20.648 -16.118 1.00 36.09 215 PRO A N 1
ATOM 1557 C CA . PRO A 1 215 ? 39.404 -21.624 -16.159 1.00 36.09 215 PRO A CA 1
ATOM 1558 C C . PRO A 1 215 ? 40.662 -21.007 -15.540 1.00 36.09 215 PRO A C 1
ATOM 1560 O O . PRO A 1 215 ? 41.052 -19.891 -15.887 1.00 36.09 215 PRO A O 1
ATOM 1563 N N . LYS A 1 216 ? 41.317 -21.737 -14.627 1.00 36.09 216 LYS A N 1
ATOM 1564 C CA . LYS A 1 216 ? 42.676 -21.399 -14.187 1.00 36.09 216 LYS A CA 1
ATOM 1565 C C . LYS A 1 216 ? 43.547 -21.293 -15.438 1.00 36.09 216 LYS A C 1
ATOM 1567 O O . LYS A 1 216 ? 43.746 -22.295 -16.123 1.00 36.09 216 LYS A O 1
ATOM 1572 N N . HIS A 1 217 ? 44.067 -20.103 -15.734 1.00 36.03 217 HIS A N 1
ATOM 1573 C CA . HIS A 1 217 ? 45.136 -19.968 -16.717 1.00 36.03 217 HIS A CA 1
ATOM 1574 C C . HIS A 1 217 ? 46.274 -20.922 -16.312 1.00 36.03 217 HIS A C 1
ATOM 1576 O O . HIS A 1 217 ? 46.694 -20.887 -15.149 1.00 36.03 217 HIS A O 1
ATOM 1582 N N . PRO A 1 218 ? 46.777 -21.792 -17.206 1.00 36.59 218 PRO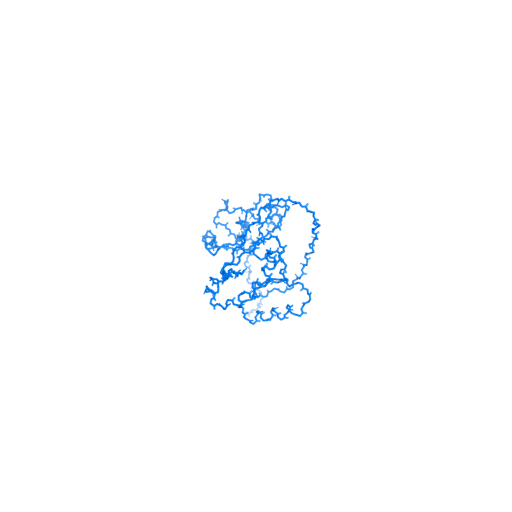 A N 1
ATOM 1583 C CA . PRO A 1 218 ? 47.976 -22.549 -16.899 1.00 36.59 218 PRO A CA 1
ATOM 1584 C C . PRO A 1 218 ? 49.120 -21.555 -16.710 1.00 36.59 218 PRO A C 1
ATOM 1586 O O . PRO A 1 218 ? 49.347 -20.688 -17.555 1.00 36.59 218 PRO A O 1
ATOM 1589 N N . ALA A 1 219 ? 49.816 -21.676 -15.581 1.00 37.59 219 ALA A N 1
ATOM 1590 C CA . ALA A 1 219 ? 51.032 -20.932 -15.313 1.00 37.59 219 ALA A CA 1
ATOM 1591 C C . ALA A 1 219 ? 52.019 -21.167 -16.464 1.00 37.59 219 ALA A C 1
ATOM 1593 O O . ALA A 1 219 ? 52.516 -22.278 -16.660 1.00 37.59 219 ALA A O 1
ATOM 1594 N N . THR A 1 220 ? 52.294 -20.125 -17.242 1.00 41.94 220 THR A N 1
ATOM 1595 C CA . THR A 1 220 ? 53.402 -20.109 -18.192 1.00 41.94 220 THR A CA 1
ATOM 1596 C C . THR A 1 220 ? 54.700 -20.222 -17.400 1.00 41.94 220 THR A C 1
ATOM 1598 O O . THR A 1 220 ? 55.153 -19.254 -16.799 1.00 41.94 220 THR A O 1
ATOM 1601 N N . SER A 1 221 ? 55.288 -21.420 -17.379 1.00 40.34 221 SER A N 1
ATOM 1602 C CA . SER A 1 221 ? 56.709 -21.595 -17.081 1.00 40.34 221 SER A CA 1
ATOM 1603 C C . SER A 1 221 ? 57.515 -21.239 -18.323 1.00 40.34 221 SER A C 1
ATOM 1605 O O . SER A 1 221 ? 57.359 -21.885 -19.362 1.00 40.34 221 SER A O 1
ATOM 1607 N N . ARG A 1 222 ? 58.393 -20.247 -18.197 1.00 43.03 222 ARG A N 1
ATOM 1608 C CA . ARG A 1 222 ? 59.668 -20.184 -18.911 1.00 43.03 222 ARG A CA 1
ATOM 1609 C C . ARG A 1 222 ? 60.684 -19.429 -18.077 1.00 43.03 222 ARG A C 1
ATOM 1611 O O . ARG A 1 222 ? 60.291 -18.398 -17.494 1.00 43.03 222 ARG A O 1
#

pLDDT: mean 72.84, std 22.44, range [27.02, 97.31]

Foldseek 3Di:
DDDDDDDDDDDDDDDDDDDPCDAAAEEEECAPFDPVRQVVVQVVVPPRHHYYYPVRDQLDHQEYEHEDDDPVVVVVVCVSNVNHHYDYDADDDVVRPGHRHDPQNVCVVVPQLEDEDDPDPVSVVVLVVVVVVDPHRDYDYDPDDDDDDDDDDDDDDDDDDDDDDDDDDADAAEDALVVVCVVVVHDSVVVCVVCVVVVVVCVVVVHHYDHPDDPDDPPDDD

Radius of gyration: 29.54 Å; chains: 1; bounding box: 140×43×46 Å

Sequence (222 aa):
MTDTADGATRPARPADTGPVDAGPIIVVTAIALSPLARGVLADRLGPGHVVVDIRDAGDAADIVLIPPASPQLLGSLRAMFPRARLLITEFTDDAFGAAFAGPVAQSINSGADGYFVAPTIDELASATQRAGQEREPFAELTGGRDAGRTSARPQLPHPSTSAGSRDATPSAVHIDLPSWAEQLGVDIELLRRLAAPLLSQLEQQGLEVSLIGSPKHPATSR

Secondary structure (DSSP, 8-state):
---------PPPPP---PPP-PPPEEEEE-S---HHHHHHHHHHH-TTEEEEETTT--S--SEEEE-S--HHHHHHHHHHSTTSEEEE--EEEGGGTEEE--HHHHHHHTT-SEE---SSHHHHHHHHHHHHH--S-EE----SS-------PPPPPPPPP----------PEEE-HHHHHHHHT--HHHHHHHHHHHHHHHHHTT--EEETT---------